Protein AF-A0A397TRX4-F1 (afdb_monomer_lite)

Secondary structure (DSSP, 8-state):
-HHHHHHHHHHHHHHHHHHHHHHHHHHHHHHHHHHHSS--------------------------------------HHHHHHHHHHHHHHHHHHHHHHHHHHHTTT--S---------TTS-HHHHHHHHHHHHHHHHHHHHHHHHHHHHHHHHHHHHHHTTSSS-HHHHHHHHHHHHGGG-TTS-HHHHHHHHHHHHHHHHHHSTTTT-GGG-

Radius of gyration: 31.36 Å; chains: 1; bounding box: 68×81×57 Å

Organism: NCBI:txid44941

Sequence (214 aa):
MNNFLIEKHNEQIRNEIIERNREKKLQRESAIQDLSYSSTETILSKNDRDVNLSCDAKNTNGQAEISELEQDDECDKNQIVERGLIEELHLSTENQDFIDSAIYNTSSTEINVSCSISENKSSAQHLSYLFKTAIKSRQQEILNWYYYSLEFENGVHTITTDGKIKDKTARTMIYKEMNP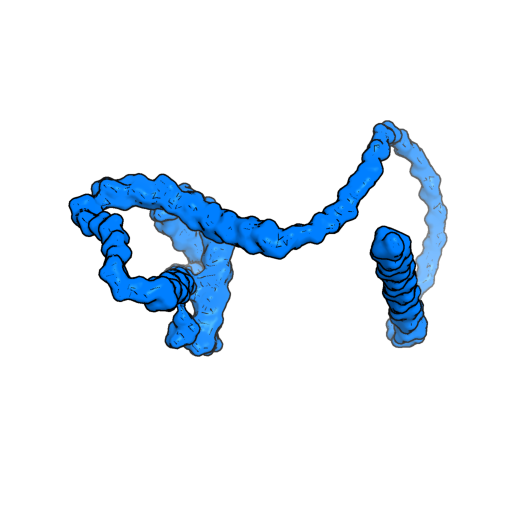FLPNITQDNLRKKTLRARKLLMLFGENGVGIDKI

pLDDT: mean 73.33, std 25.52, range [26.41, 98.56]

Structure (mmCIF, N/CA/C/O backbone):
data_AF-A0A397TRX4-F1
#
_entry.id   AF-A0A397TRX4-F1
#
loop_
_atom_site.group_PDB
_atom_site.id
_atom_site.type_symbol
_atom_site.label_atom_id
_atom_site.label_alt_id
_atom_site.label_comp_id
_atom_site.label_asym_id
_atom_site.label_entity_id
_atom_site.label_seq_id
_atom_site.pdbx_PDB_ins_code
_atom_site.Cartn_x
_atom_site.Cartn_y
_atom_site.Cartn_z
_atom_site.occupancy
_atom_site.B_iso_or_equiv
_atom_site.auth_seq_id
_atom_site.auth_comp_id
_atom_site.auth_asym_id
_atom_site.auth_atom_id
_atom_site.pdbx_PDB_model_num
ATOM 1 N N . MET A 1 1 ? 41.463 37.825 -34.987 1.00 59.72 1 MET A N 1
ATOM 2 C CA . MET A 1 1 ? 40.209 38.211 -35.673 1.00 59.72 1 MET A CA 1
ATOM 3 C C . MET A 1 1 ? 38.944 37.607 -35.042 1.00 59.72 1 MET A C 1
ATOM 5 O O . MET A 1 1 ? 37.898 38.221 -35.162 1.00 59.72 1 MET A O 1
ATOM 9 N N . ASN A 1 2 ? 39.004 36.468 -34.330 1.00 65.19 2 ASN A N 1
ATOM 10 C CA . ASN A 1 2 ? 37.793 35.766 -33.858 1.00 65.19 2 ASN A CA 1
ATOM 11 C C . ASN A 1 2 ? 37.214 36.244 -32.513 1.00 65.19 2 ASN A C 1
ATOM 13 O O . ASN A 1 2 ? 36.009 36.145 -32.317 1.00 65.19 2 ASN A O 1
ATOM 17 N N . ASN A 1 3 ? 38.027 36.797 -31.607 1.00 73.88 3 ASN A N 1
ATOM 18 C CA . ASN A 1 3 ? 37.544 37.167 -30.267 1.00 73.88 3 ASN A CA 1
ATOM 19 C C . ASN A 1 3 ? 36.537 38.331 -30.298 1.00 73.88 3 ASN A C 1
ATOM 21 O O . ASN A 1 3 ? 35.522 38.293 -29.618 1.00 73.88 3 ASN A O 1
ATOM 25 N N . PHE A 1 4 ? 36.771 39.310 -31.177 1.00 84.88 4 PHE A N 1
ATOM 26 C CA . PHE A 1 4 ? 35.881 40.458 -31.370 1.00 84.88 4 PHE A CA 1
ATOM 27 C C . PHE A 1 4 ? 34.496 40.057 -31.903 1.00 84.88 4 PHE A C 1
ATOM 29 O O . PHE A 1 4 ? 33.485 40.647 -31.534 1.00 84.88 4 PHE A O 1
ATOM 36 N N . LEU A 1 5 ? 34.434 39.034 -32.762 1.00 83.19 5 LEU A N 1
ATOM 37 C CA . LEU A 1 5 ? 33.167 38.532 -33.299 1.00 83.19 5 LEU A CA 1
ATOM 38 C C . LEU A 1 5 ? 32.367 37.766 -32.240 1.00 83.19 5 LEU A C 1
ATOM 40 O O . LEU A 1 5 ? 31.151 37.916 -32.181 1.00 83.19 5 LEU A O 1
ATOM 44 N N . ILE A 1 6 ? 33.049 36.995 -31.388 1.00 84.19 6 ILE A N 1
ATOM 45 C CA . ILE A 1 6 ? 32.425 36.271 -30.272 1.00 84.19 6 ILE A CA 1
ATOM 46 C C . ILE A 1 6 ? 31.882 37.260 -29.237 1.00 84.19 6 ILE A C 1
ATOM 48 O O . ILE A 1 6 ? 30.741 37.138 -28.807 1.00 84.19 6 ILE A O 1
ATOM 52 N N . GLU A 1 7 ? 32.663 38.280 -28.887 1.00 91.44 7 GLU A N 1
ATOM 53 C CA . GLU A 1 7 ? 32.253 39.310 -27.931 1.00 91.44 7 GLU A CA 1
ATOM 54 C C . GLU A 1 7 ? 31.049 40.110 -28.442 1.00 91.44 7 GLU A C 1
ATOM 56 O O . GLU A 1 7 ? 30.058 40.261 -27.730 1.00 91.44 7 GLU A O 1
ATOM 61 N N . LYS A 1 8 ? 31.065 40.517 -29.718 1.00 91.19 8 LYS A N 1
ATOM 62 C CA . LYS A 1 8 ? 29.929 41.198 -30.351 1.00 91.19 8 LYS A CA 1
ATOM 63 C C . LYS A 1 8 ? 28.673 40.319 -30.403 1.00 91.19 8 LYS A C 1
ATOM 65 O O . LYS A 1 8 ? 27.570 40.830 -30.226 1.00 91.19 8 LYS A O 1
ATOM 70 N N . HIS A 1 9 ? 28.827 39.016 -30.637 1.00 89.50 9 HIS A N 1
ATOM 71 C CA . HIS A 1 9 ? 27.710 38.070 -30.648 1.00 89.50 9 HIS A CA 1
ATOM 72 C C . HIS A 1 9 ? 27.111 37.871 -29.249 1.00 89.50 9 HIS A C 1
ATOM 74 O O . HIS A 1 9 ? 25.893 37.920 -29.091 1.00 89.50 9 HIS A O 1
ATOM 80 N N . ASN A 1 10 ? 27.954 37.729 -28.227 1.00 91.81 10 ASN A N 1
ATOM 81 C CA . ASN A 1 10 ? 27.511 37.600 -26.839 1.00 91.81 10 ASN A CA 1
ATOM 82 C C . ASN A 1 10 ? 26.806 38.873 -26.352 1.00 91.81 10 ASN A C 1
ATOM 84 O O . ASN A 1 10 ? 25.763 38.794 -25.704 1.00 91.81 10 ASN A O 1
ATOM 88 N N . GLU A 1 11 ? 27.330 40.043 -26.719 1.00 94.31 11 GLU A N 1
ATOM 89 C CA . GLU A 1 11 ? 26.711 41.333 -26.414 1.00 94.31 11 GLU A CA 1
ATOM 90 C C . GLU A 1 11 ? 25.356 41.488 -27.126 1.00 94.31 11 GLU A C 1
ATOM 92 O O . GLU A 1 11 ? 24.385 41.965 -26.539 1.00 94.31 11 GLU A O 1
ATOM 97 N N . GLN A 1 12 ? 25.238 41.012 -28.369 1.00 93.88 12 GLN A N 1
ATOM 98 C CA . GLN A 1 12 ? 23.966 40.997 -29.093 1.00 93.88 12 GLN A CA 1
ATOM 99 C C . GLN A 1 12 ? 22.926 40.100 -28.404 1.00 93.88 12 GLN A C 1
ATOM 101 O O . GLN A 1 12 ? 21.794 40.537 -28.199 1.00 93.88 12 GLN A O 1
ATOM 106 N N . ILE A 1 13 ? 23.311 38.889 -27.988 1.00 90.38 13 ILE A N 1
ATOM 107 C CA . ILE A 1 13 ? 22.426 37.965 -27.261 1.00 90.38 13 ILE A CA 1
ATOM 108 C C . ILE A 1 13 ? 21.969 38.584 -25.937 1.00 90.38 13 ILE A C 1
ATOM 110 O O . ILE A 1 13 ? 20.787 38.521 -25.594 1.00 90.38 13 ILE A O 1
ATOM 114 N N . ARG A 1 14 ? 22.889 39.210 -25.196 1.00 92.94 14 ARG A N 1
ATOM 115 C CA . ARG A 1 14 ? 22.579 39.853 -23.917 1.00 92.94 14 ARG A CA 1
ATOM 116 C C . ARG A 1 14 ? 21.530 40.951 -24.082 1.00 92.94 14 ARG A C 1
ATOM 118 O O . ARG A 1 14 ? 20.555 40.978 -23.332 1.00 92.94 14 ARG A O 1
ATOM 125 N N . ASN A 1 15 ? 21.704 41.814 -25.079 1.00 92.75 15 ASN A N 1
ATOM 126 C CA . ASN A 1 15 ? 20.770 42.901 -25.358 1.00 92.75 15 ASN A CA 1
ATOM 127 C C . ASN A 1 15 ? 19.396 42.378 -25.807 1.00 92.75 15 ASN A C 1
ATOM 129 O O . ASN A 1 15 ? 18.372 42.876 -25.345 1.00 92.75 15 ASN A O 1
ATOM 133 N N . GLU A 1 16 ? 19.353 41.314 -26.612 1.00 94.75 16 GLU A N 1
ATOM 134 C CA . GLU A 1 16 ? 18.096 40.682 -27.031 1.00 94.75 16 GLU A CA 1
ATOM 135 C C . GLU A 1 16 ? 17.322 40.064 -25.850 1.00 94.75 16 GLU A C 1
ATOM 137 O O . GLU A 1 16 ? 16.094 40.153 -25.781 1.00 94.75 16 GLU A O 1
ATOM 142 N N . ILE A 1 17 ? 18.023 39.462 -24.883 1.00 94.88 17 ILE A N 1
ATOM 143 C CA . ILE A 1 17 ? 17.403 38.922 -23.663 1.00 94.88 17 ILE A CA 1
ATOM 144 C C . ILE A 1 17 ? 16.811 40.047 -22.807 1.00 94.88 17 ILE A C 1
ATOM 146 O O . ILE A 1 17 ? 15.687 39.913 -22.315 1.00 94.88 17 ILE A O 1
ATOM 150 N N . ILE A 1 18 ? 17.540 41.155 -22.642 1.00 94.19 18 ILE A N 1
ATOM 151 C CA . ILE A 1 18 ? 17.078 42.314 -21.867 1.00 94.19 18 ILE A CA 1
ATOM 152 C C . ILE A 1 18 ? 15.806 42.903 -22.486 1.00 94.19 18 ILE A C 1
ATOM 154 O O . ILE A 1 18 ? 14.831 43.122 -21.764 1.00 94.19 18 ILE A O 1
ATOM 158 N N . GLU A 1 19 ? 15.779 43.101 -23.805 1.00 92.50 19 GLU A N 1
ATOM 159 C CA . GLU A 1 19 ? 14.604 43.643 -24.493 1.00 92.50 19 GLU A CA 1
ATOM 160 C C . GLU A 1 19 ? 13.405 42.689 -24.426 1.00 92.50 19 GLU A C 1
ATOM 162 O O . GLU A 1 19 ? 12.319 43.111 -24.029 1.00 92.50 19 GLU A O 1
ATOM 167 N N . ARG A 1 20 ? 13.594 41.376 -24.641 1.00 92.50 20 ARG A N 1
ATOM 168 C CA . ARG A 1 20 ? 12.496 40.401 -24.474 1.00 92.50 20 ARG A CA 1
ATOM 169 C C . ARG A 1 20 ? 11.923 40.381 -23.057 1.00 92.50 20 ARG A C 1
ATOM 171 O O . ARG A 1 20 ? 10.724 40.167 -22.878 1.00 92.50 20 ARG A O 1
ATOM 178 N N . ASN A 1 21 ? 12.752 40.587 -22.037 1.00 91.69 21 ASN A N 1
ATOM 179 C CA . ASN A 1 21 ? 12.277 40.649 -20.656 1.00 91.69 21 ASN A CA 1
ATOM 180 C C . ASN A 1 21 ? 11.508 41.948 -20.369 1.00 91.69 21 ASN A C 1
ATOM 182 O O . ASN A 1 21 ? 10.505 41.909 -19.653 1.00 91.69 21 ASN A O 1
ATOM 186 N N . ARG A 1 22 ? 11.921 43.078 -20.960 1.00 92.50 22 ARG A N 1
ATOM 187 C CA . ARG A 1 22 ? 11.174 44.345 -20.894 1.00 92.50 22 ARG A CA 1
ATOM 188 C C . ARG A 1 22 ? 9.816 44.237 -21.585 1.00 92.50 22 ARG A C 1
ATOM 190 O O . ARG A 1 22 ? 8.811 44.603 -20.981 1.00 92.50 22 ARG A O 1
ATOM 197 N N . GLU A 1 23 ? 9.762 43.656 -22.783 1.00 89.69 23 GLU A N 1
ATOM 198 C CA . GLU A 1 23 ? 8.508 43.420 -23.513 1.00 89.69 23 GLU A CA 1
ATOM 199 C C . GLU A 1 23 ? 7.547 42.519 -22.727 1.00 89.69 23 GLU A C 1
ATOM 201 O O . GLU A 1 23 ? 6.375 42.855 -22.564 1.00 89.69 23 GLU A O 1
ATOM 206 N N . LYS A 1 24 ? 8.039 41.407 -22.159 1.00 89.12 24 LYS A N 1
ATOM 207 C CA . LYS A 1 24 ? 7.224 40.514 -21.316 1.00 89.12 24 LYS A CA 1
ATOM 208 C C . LYS A 1 24 ? 6.685 41.208 -20.066 1.00 89.12 24 LYS A C 1
ATOM 210 O O . LYS A 1 24 ? 5.580 40.887 -19.631 1.00 89.12 24 LYS A O 1
ATOM 215 N N . LYS A 1 25 ? 7.447 42.134 -19.473 1.00 90.56 25 LYS A N 1
ATOM 216 C CA . LYS A 1 25 ? 6.990 42.924 -18.322 1.00 90.56 25 LYS A CA 1
ATOM 217 C C . LYS A 1 25 ? 5.853 43.868 -18.724 1.00 90.56 25 LYS A C 1
ATOM 219 O O . LYS A 1 25 ? 4.810 43.845 -18.079 1.00 90.56 25 LYS A O 1
ATOM 224 N N . LEU A 1 26 ? 6.011 44.595 -19.831 1.00 81.75 26 LEU A N 1
ATOM 225 C CA . LEU A 1 26 ? 4.982 45.500 -20.354 1.00 81.75 26 LEU A CA 1
ATOM 226 C C . LEU A 1 26 ? 3.696 44.760 -20.759 1.00 81.75 26 LEU A C 1
ATOM 228 O O . LEU A 1 26 ? 2.607 45.233 -20.456 1.00 81.75 26 LEU A O 1
ATOM 232 N N . GLN A 1 27 ? 3.803 43.574 -21.370 1.00 80.81 27 GLN A N 1
ATOM 233 C CA . GLN A 1 27 ? 2.637 42.745 -21.717 1.00 80.81 27 GLN A CA 1
ATOM 234 C C . GLN A 1 27 ? 1.861 42.257 -20.485 1.00 80.81 27 GLN A C 1
ATOM 236 O O . GLN A 1 27 ? 0.635 42.166 -20.516 1.00 80.81 27 GLN A O 1
ATOM 241 N N . ARG A 1 28 ? 2.558 41.931 -19.388 1.00 78.81 28 ARG A N 1
ATOM 242 C CA . ARG A 1 28 ? 1.903 41.565 -18.121 1.00 78.81 28 ARG A CA 1
ATOM 243 C C . ARG A 1 28 ? 1.194 42.768 -17.503 1.00 78.81 28 ARG A C 1
ATOM 245 O O . ARG A 1 28 ? 0.076 42.622 -17.028 1.00 78.81 28 ARG A O 1
ATOM 252 N N . GLU A 1 29 ? 1.821 43.941 -17.539 1.00 74.69 29 GLU A N 1
ATOM 253 C CA . GLU A 1 29 ? 1.238 45.183 -17.021 1.00 74.69 29 GLU A CA 1
ATOM 254 C C . GLU A 1 29 ? 0.002 45.618 -17.832 1.00 74.69 29 GLU A C 1
ATOM 256 O O . GLU A 1 29 ? -1.019 45.958 -17.235 1.00 74.69 29 GLU A O 1
ATOM 261 N N . SER A 1 30 ? 0.025 45.506 -19.168 1.00 69.56 30 SER A N 1
ATOM 262 C CA . SER A 1 30 ? -1.141 45.816 -20.010 1.00 69.56 30 SER A CA 1
ATOM 263 C C . SER A 1 30 ? -2.297 44.829 -19.809 1.00 69.56 30 SER A C 1
ATOM 265 O O . SER A 1 30 ? -3.447 45.245 -19.705 1.00 69.56 30 SER A O 1
ATOM 267 N N . ALA A 1 31 ? -2.006 43.529 -19.673 1.00 67.31 31 ALA A N 1
ATOM 268 C CA . ALA A 1 31 ? -3.031 42.510 -19.434 1.00 67.31 31 ALA A CA 1
ATOM 269 C C . ALA A 1 31 ? -3.759 42.698 -18.088 1.00 67.31 31 ALA A C 1
ATOM 271 O O . ALA A 1 31 ? -4.944 42.388 -17.971 1.00 67.31 31 ALA A O 1
ATOM 272 N N . ILE A 1 32 ? -3.072 43.231 -17.072 1.00 64.88 32 ILE A N 1
ATOM 273 C CA . ILE A 1 32 ? -3.675 43.564 -15.772 1.00 64.88 32 ILE A CA 1
ATOM 274 C C . ILE A 1 32 ? -4.576 44.804 -15.888 1.00 64.88 32 ILE A C 1
ATOM 276 O O . ILE A 1 32 ? -5.625 44.864 -15.245 1.00 64.88 32 ILE A O 1
ATOM 280 N N . GLN A 1 33 ? -4.212 45.773 -16.734 1.00 58.88 33 GLN A N 1
ATOM 281 C CA . GLN A 1 33 ? -5.018 46.973 -16.956 1.00 58.88 33 GLN A CA 1
ATOM 282 C C . GLN A 1 33 ? -6.308 46.674 -17.745 1.00 58.88 33 GLN A C 1
ATOM 284 O O . GLN A 1 33 ? -7.358 47.214 -17.398 1.00 58.88 33 GLN A O 1
ATOM 289 N N . ASP A 1 34 ? -6.275 45.741 -18.703 1.00 50.69 34 ASP A N 1
ATOM 290 C CA . ASP A 1 34 ? -7.461 45.305 -19.465 1.00 50.69 34 ASP A CA 1
ATOM 291 C C . ASP A 1 34 ? -8.488 44.537 -18.605 1.00 50.69 34 ASP A C 1
ATOM 293 O O . ASP A 1 34 ? -9.698 44.658 -18.806 1.00 50.69 34 ASP A O 1
ATOM 297 N N . LEU A 1 35 ? -8.034 43.800 -17.583 1.00 53.19 35 LEU A N 1
ATOM 298 C CA . LEU A 1 35 ? -8.908 43.141 -16.599 1.00 53.19 35 LEU A CA 1
ATOM 299 C C . LEU A 1 35 ? -9.581 44.133 -15.635 1.00 53.19 35 LEU A C 1
ATOM 301 O O . LEU A 1 35 ? -10.666 43.854 -15.122 1.00 53.19 35 LEU A O 1
ATOM 305 N N . SER A 1 36 ? -8.968 45.298 -15.407 1.00 46.62 36 SER A N 1
ATOM 306 C CA . SER A 1 36 ? -9.457 46.298 -14.451 1.00 46.62 36 SER A CA 1
ATOM 307 C C . SER A 1 36 ? -10.591 47.182 -14.991 1.00 46.62 36 SER A C 1
ATOM 309 O O . SER A 1 36 ? -11.286 47.798 -14.185 1.00 46.62 36 SER A O 1
ATOM 311 N N . TYR A 1 37 ? -10.811 47.253 -16.310 1.00 43.34 37 TYR A N 1
ATOM 312 C CA . TYR A 1 37 ? -11.859 48.098 -16.914 1.00 43.34 37 TYR A CA 1
ATOM 313 C C . TYR A 1 37 ? -13.136 47.342 -17.328 1.00 43.34 37 TYR A C 1
ATOM 315 O O . TYR A 1 37 ? -14.108 47.976 -17.730 1.00 43.34 37 TYR A O 1
ATOM 323 N N . SER A 1 38 ? -13.176 46.008 -17.203 1.00 39.00 38 SER A N 1
ATOM 324 C CA . SER A 1 38 ? -14.308 45.183 -17.671 1.00 39.00 38 SER A CA 1
ATOM 325 C C . SER A 1 38 ? -15.231 44.648 -16.560 1.00 39.00 38 SER A C 1
ATOM 327 O O . SER A 1 38 ? -16.131 43.862 -16.849 1.00 39.00 38 SER A O 1
ATOM 329 N N . SER A 1 39 ? -15.044 45.038 -15.294 1.00 42.00 39 SER A N 1
ATOM 330 C CA . SER A 1 39 ? -15.884 44.571 -14.174 1.00 42.00 39 SER A CA 1
ATOM 331 C C . SER A 1 39 ? -16.501 45.726 -13.383 1.00 42.00 39 SER A C 1
ATOM 333 O O . SER A 1 39 ? -16.241 45.883 -12.195 1.00 42.00 39 SER A O 1
ATOM 335 N N . THR A 1 40 ? -17.349 46.533 -14.023 1.00 36.00 40 THR A N 1
ATOM 336 C CA . THR A 1 40 ? -18.291 47.414 -13.312 1.00 36.00 40 THR A CA 1
ATOM 337 C C . THR A 1 40 ? -19.648 47.433 -14.006 1.00 36.00 40 THR A C 1
ATOM 339 O O . THR A 1 40 ? -19.929 48.328 -14.788 1.00 36.00 40 THR A O 1
ATOM 342 N N . GLU A 1 41 ? -20.469 46.428 -13.715 1.00 30.23 41 GLU A N 1
ATOM 343 C CA . GLU A 1 41 ? -21.939 46.383 -13.798 1.00 30.23 41 GLU A CA 1
ATOM 344 C C . GLU A 1 41 ? -22.274 44.956 -13.308 1.00 30.23 41 GLU A C 1
ATOM 346 O O . GLU A 1 41 ? -21.720 43.994 -13.818 1.00 30.23 41 GLU A O 1
ATOM 351 N N . THR A 1 42 ? -23.031 44.685 -12.244 1.00 26.41 42 THR A N 1
ATOM 352 C CA . THR A 1 42 ? -24.346 45.204 -11.866 1.00 26.41 42 THR A CA 1
ATOM 353 C C . THR A 1 42 ? -24.679 44.698 -10.428 1.00 26.41 42 THR A C 1
ATOM 355 O O . THR A 1 42 ? -24.295 43.583 -10.085 1.00 26.41 42 THR A O 1
ATOM 358 N N . ILE A 1 43 ? -25.511 45.443 -9.665 1.00 30.73 43 ILE A N 1
ATOM 359 C CA . ILE A 1 43 ? -26.310 45.029 -8.463 1.00 30.73 43 ILE A CA 1
ATOM 360 C C . ILE A 1 43 ? -25.492 44.882 -7.144 1.00 30.73 43 ILE A C 1
ATOM 362 O O . ILE A 1 43 ? -24.554 44.109 -7.094 1.00 30.73 43 ILE A O 1
ATOM 366 N N . LEU A 1 44 ? -25.729 45.552 -6.002 1.00 31.48 44 LEU A N 1
ATOM 367 C CA . LEU A 1 44 ? -26.940 46.055 -5.342 1.00 31.48 44 LEU A CA 1
ATOM 368 C C . LEU A 1 44 ? -26.620 47.266 -4.436 1.00 31.48 44 LEU A C 1
ATOM 370 O O . LEU A 1 44 ? -25.585 47.340 -3.784 1.00 31.48 44 LEU A O 1
ATOM 374 N N . SER A 1 45 ? -27.583 48.179 -4.387 1.00 28.84 45 SER A N 1
ATOM 375 C CA . SER A 1 45 ? -27.639 49.441 -3.649 1.00 28.84 45 SER A CA 1
ATOM 376 C C . SER A 1 45 ? -28.144 49.283 -2.196 1.00 28.84 45 SER A C 1
ATOM 378 O O . SER A 1 45 ? -28.978 48.416 -1.938 1.00 28.84 45 SER A O 1
ATOM 380 N N . LYS A 1 46 ? -27.737 50.239 -1.333 1.00 30.70 46 LYS A N 1
ATOM 381 C CA . LYS A 1 46 ? -28.291 50.678 -0.021 1.00 30.70 46 LYS A CA 1
ATOM 382 C C . LYS A 1 46 ? -27.758 50.026 1.271 1.00 30.70 46 LYS A C 1
ATOM 384 O O . LYS A 1 46 ? -28.219 48.963 1.670 1.00 30.70 46 LYS A O 1
ATOM 389 N N . ASN A 1 47 ? -26.928 50.751 2.034 1.00 34.44 47 ASN A N 1
ATOM 390 C CA . ASN A 1 47 ? -27.380 51.669 3.102 1.00 34.44 47 ASN A CA 1
ATOM 391 C C . ASN A 1 47 ? -26.200 52.424 3.760 1.00 34.44 47 ASN A C 1
ATOM 393 O O . ASN A 1 47 ? -25.076 51.935 3.789 1.00 34.44 47 ASN A O 1
ATOM 397 N N . ASP A 1 48 ? -26.512 53.626 4.251 1.00 31.62 48 ASP A N 1
ATOM 398 C CA . ASP A 1 48 ? -25.627 54.729 4.654 1.00 31.62 48 ASP A CA 1
ATOM 399 C C . ASP A 1 48 ? -25.166 54.722 6.134 1.00 31.62 48 ASP A C 1
ATOM 401 O O . ASP A 1 48 ? -25.790 54.070 6.972 1.00 31.62 48 ASP A O 1
ATOM 405 N N . ARG A 1 49 ? -24.210 55.637 6.424 1.00 32.19 49 ARG A N 1
ATOM 406 C CA . ARG A 1 49 ? -23.836 56.288 7.717 1.00 32.19 49 ARG A CA 1
ATOM 407 C C . ARG A 1 49 ? -22.939 55.479 8.666 1.00 32.19 49 ARG A C 1
ATOM 409 O O . ARG A 1 49 ? -23.128 54.286 8.826 1.00 32.19 49 ARG A O 1
ATOM 416 N N . ASP A 1 50 ? -21.977 56.035 9.405 1.00 30.62 50 ASP A N 1
ATOM 417 C CA . ASP A 1 50 ? -21.412 57.384 9.570 1.00 30.62 50 ASP A CA 1
ATOM 418 C C . ASP A 1 50 ? -20.098 57.230 10.387 1.00 30.62 50 ASP A C 1
ATOM 420 O O . ASP A 1 50 ? -20.033 56.414 11.302 1.00 30.62 50 ASP A O 1
ATOM 424 N N . VAL A 1 51 ? -19.071 58.022 10.051 1.00 28.98 51 VAL A N 1
ATOM 425 C CA . VAL A 1 51 ? -18.249 58.855 10.963 1.00 28.98 51 VAL A CA 1
ATOM 426 C C . VAL A 1 51 ? -17.731 58.242 12.293 1.00 28.98 51 VAL A C 1
ATOM 428 O O . VAL A 1 51 ? -18.486 58.134 13.251 1.00 28.98 51 VAL A O 1
ATOM 431 N N . ASN A 1 52 ? -16.410 58.019 12.437 1.00 30.84 52 ASN A N 1
ATOM 432 C CA . ASN A 1 52 ? -15.526 58.873 13.269 1.00 30.84 52 ASN A CA 1
ATOM 433 C C . ASN A 1 52 ? -14.084 58.357 13.459 1.00 30.84 52 ASN A C 1
ATOM 435 O O . ASN A 1 52 ? -13.820 57.168 13.610 1.00 30.84 52 ASN A O 1
ATOM 439 N N . LEU A 1 53 ? -13.180 59.340 13.516 1.00 32.06 53 LEU A N 1
ATOM 440 C CA . LEU A 1 53 ? -11.771 59.304 13.912 1.00 32.06 53 LEU A CA 1
ATOM 441 C C . LEU A 1 53 ? -11.552 58.727 15.326 1.00 32.06 53 LEU A C 1
ATOM 443 O O . LEU A 1 53 ? -12.314 59.049 16.233 1.00 32.06 53 LEU A O 1
ATOM 447 N N . SER A 1 54 ? -10.427 58.036 15.548 1.00 29.44 54 SER A N 1
ATOM 448 C CA . SER A 1 54 ? -9.354 58.516 16.448 1.00 29.44 54 SER A CA 1
ATOM 449 C C . SER A 1 54 ? -8.191 57.522 16.504 1.00 29.44 54 SER A C 1
ATOM 451 O O . SER A 1 54 ? -8.351 56.356 16.856 1.00 29.44 54 SER A O 1
ATOM 453 N N . CYS A 1 55 ? -7.004 58.020 16.184 1.00 30.23 55 CYS A N 1
ATOM 454 C CA . CYS A 1 55 ? -5.705 57.434 16.487 1.00 30.23 55 CYS A CA 1
ATOM 455 C C . CYS A 1 55 ? -5.345 57.651 17.965 1.00 30.23 55 CYS A C 1
ATOM 457 O O . CYS A 1 55 ? -5.657 58.712 18.495 1.00 30.23 55 CYS A O 1
ATOM 459 N N . ASP A 1 56 ? -4.638 56.704 18.589 1.00 29.61 56 ASP A N 1
ATOM 460 C CA . ASP A 1 56 ? -3.571 57.037 19.541 1.00 29.61 56 ASP A CA 1
ATOM 461 C C . ASP A 1 56 ? -2.608 55.867 19.796 1.00 29.61 56 ASP A C 1
ATOM 463 O O . ASP A 1 56 ? -2.943 54.691 19.672 1.00 29.61 56 ASP A O 1
ATOM 467 N N . ALA A 1 57 ? -1.364 56.248 20.073 1.00 29.22 57 ALA A N 1
ATOM 468 C CA . ALA A 1 57 ? -0.130 55.508 19.845 1.00 29.22 57 ALA A CA 1
ATOM 469 C C . ALA A 1 57 ? 0.480 54.833 21.093 1.00 29.22 57 ALA A C 1
ATOM 471 O O . ALA A 1 57 ? 0.174 55.218 22.220 1.00 29.22 57 ALA A O 1
ATOM 472 N N . LYS A 1 58 ? 1.449 53.925 20.841 1.00 32.88 58 LYS A N 1
ATOM 473 C CA . LYS A 1 58 ? 2.776 53.707 21.499 1.00 32.88 58 LYS A CA 1
ATOM 474 C C . LYS A 1 58 ? 3.119 52.203 21.484 1.00 32.88 58 LYS A C 1
ATOM 476 O O . LYS A 1 58 ? 2.449 51.419 22.134 1.00 32.88 58 LYS A O 1
ATOM 481 N N . ASN A 1 59 ? 3.993 51.710 20.603 1.00 26.61 59 ASN A N 1
ATOM 482 C CA . ASN A 1 59 ? 5.460 51.846 20.524 1.00 26.61 59 ASN A CA 1
ATOM 483 C C . ASN A 1 59 ? 6.221 51.100 21.641 1.00 26.61 59 ASN A C 1
ATOM 485 O O . ASN A 1 59 ? 6.378 51.640 22.731 1.00 26.61 59 ASN A O 1
ATOM 489 N N . THR A 1 60 ? 6.788 49.934 21.303 1.00 28.80 60 THR A N 1
ATOM 490 C CA . THR A 1 60 ? 8.142 49.533 21.725 1.00 28.80 60 THR A CA 1
ATOM 491 C C . THR A 1 60 ? 8.854 48.839 20.566 1.00 28.80 60 THR A C 1
ATOM 493 O O . THR A 1 60 ? 8.413 47.808 20.063 1.00 28.80 60 THR A O 1
ATOM 496 N N . ASN A 1 61 ? 9.938 49.485 20.159 1.00 29.31 61 ASN A N 1
ATOM 497 C CA . ASN A 1 61 ? 10.836 49.224 19.048 1.00 29.31 61 ASN A CA 1
ATOM 498 C C . ASN A 1 61 ? 11.810 48.061 19.333 1.00 29.31 61 ASN A C 1
ATOM 500 O O . ASN A 1 61 ? 12.243 47.879 20.470 1.00 29.31 61 ASN A O 1
ATOM 504 N N . GLY A 1 62 ? 12.208 47.351 18.277 1.00 28.47 62 GLY A N 1
ATOM 505 C CA . GLY A 1 62 ? 13.279 46.355 18.249 1.00 28.47 62 GLY A CA 1
ATOM 506 C C . GLY A 1 62 ? 13.678 46.083 16.797 1.00 28.47 62 GLY A C 1
ATOM 507 O O . GLY A 1 62 ? 13.121 45.199 16.159 1.00 28.47 62 GLY A O 1
ATOM 508 N N . GLN A 1 63 ? 14.582 46.911 16.272 1.00 31.11 63 GLN A N 1
ATOM 509 C CA . GLN A 1 63 ? 15.164 46.837 14.927 1.00 31.11 63 GLN A CA 1
ATOM 510 C C . GLN A 1 63 ? 16.041 45.589 14.737 1.00 31.11 63 GLN A C 1
ATOM 512 O O . GLN A 1 63 ? 16.846 45.289 15.614 1.00 31.11 63 GLN A O 1
ATOM 517 N N . ALA A 1 64 ? 15.981 44.974 13.552 1.00 30.59 64 ALA A N 1
ATOM 518 C CA . ALA A 1 64 ? 17.153 44.680 12.715 1.00 30.59 64 ALA A CA 1
ATOM 519 C C . ALA A 1 64 ? 16.698 44.140 11.346 1.00 30.59 64 ALA A C 1
ATOM 521 O O . ALA A 1 64 ? 16.025 43.115 11.260 1.00 30.59 64 ALA A O 1
ATOM 522 N N . GLU A 1 65 ? 17.069 44.861 10.289 1.00 38.03 65 GLU A N 1
ATOM 523 C CA . GLU A 1 65 ? 17.006 44.439 8.890 1.00 38.03 65 GLU A CA 1
ATOM 524 C C . GLU A 1 65 ? 17.861 43.187 8.660 1.00 38.03 65 GLU A C 1
ATOM 526 O O . GLU A 1 65 ? 19.008 43.139 9.103 1.00 38.03 65 GLU A O 1
ATOM 531 N N . ILE A 1 66 ? 17.344 42.230 7.886 1.00 32.84 66 ILE A N 1
ATOM 532 C CA . ILE A 1 66 ? 18.179 41.388 7.026 1.00 32.84 66 ILE A CA 1
ATOM 533 C C . ILE A 1 66 ? 17.498 41.331 5.661 1.00 32.84 66 ILE A C 1
ATOM 535 O O . ILE A 1 66 ? 16.388 40.824 5.506 1.00 32.84 66 ILE A O 1
ATOM 539 N N . SER A 1 67 ? 18.182 41.950 4.709 1.00 32.81 67 SER A N 1
ATOM 540 C CA . SER A 1 67 ? 17.974 41.872 3.276 1.00 32.81 67 SER A CA 1
ATOM 541 C C . SER A 1 67 ? 18.072 40.443 2.737 1.00 32.81 67 SER A C 1
ATOM 543 O O . SER A 1 67 ? 18.697 39.572 3.329 1.00 32.81 67 SER A O 1
ATOM 545 N N . GLU A 1 68 ? 17.606 40.326 1.497 1.00 31.45 68 GLU A N 1
ATOM 546 C CA . GLU A 1 68 ? 18.206 39.519 0.431 1.00 31.45 68 GLU A CA 1
ATOM 547 C C . GLU A 1 68 ? 17.768 38.060 0.220 1.00 31.45 68 GLU A C 1
ATOM 549 O O . GLU A 1 68 ? 17.972 37.169 1.036 1.00 31.45 68 GLU A O 1
ATOM 554 N N . LEU A 1 69 ? 17.333 37.874 -1.036 1.00 31.75 69 LEU A N 1
ATOM 555 C CA . LEU A 1 69 ? 17.542 36.724 -1.916 1.00 31.75 69 LEU A CA 1
ATOM 556 C C . LEU A 1 69 ? 16.568 35.550 -1.774 1.00 31.75 69 LEU A C 1
ATOM 558 O O . LEU A 1 69 ? 16.918 34.472 -1.307 1.00 31.75 69 LEU A O 1
ATOM 562 N N . GLU A 1 70 ? 15.391 35.712 -2.386 1.00 38.69 70 GLU A N 1
ATOM 563 C CA . GLU A 1 70 ? 14.816 34.597 -3.144 1.00 38.69 70 GLU A CA 1
ATOM 564 C C . GLU A 1 70 ? 15.708 34.352 -4.371 1.00 38.69 70 GLU A C 1
ATOM 566 O O . GLU A 1 70 ? 15.595 35.012 -5.405 1.00 38.69 70 GLU A O 1
ATOM 571 N N . GLN A 1 71 ? 16.672 33.446 -4.209 1.00 35.50 71 GLN A N 1
ATOM 572 C CA . GLN A 1 71 ? 17.271 32.741 -5.332 1.00 35.50 71 GLN A CA 1
ATOM 573 C C . GLN A 1 71 ? 16.281 31.652 -5.748 1.00 35.50 71 GLN A C 1
ATOM 575 O O . GLN A 1 71 ? 16.139 30.634 -5.074 1.00 35.50 71 GLN A O 1
ATOM 580 N N . ASP A 1 72 ? 15.584 31.887 -6.859 1.00 39.53 72 ASP A N 1
ATOM 581 C CA . ASP A 1 72 ? 15.058 30.804 -7.686 1.00 39.53 72 ASP A CA 1
ATOM 582 C C . ASP A 1 72 ? 16.276 30.065 -8.257 1.00 39.53 72 ASP A C 1
ATOM 584 O O . ASP A 1 72 ? 16.808 30.413 -9.315 1.00 39.53 72 ASP A O 1
ATOM 588 N N . ASP A 1 73 ? 16.767 29.077 -7.511 1.00 48.72 73 ASP A N 1
ATOM 589 C CA . ASP A 1 73 ? 17.697 28.098 -8.048 1.00 48.72 73 ASP A CA 1
ATOM 590 C C . ASP A 1 73 ? 16.962 27.342 -9.158 1.00 48.72 73 ASP A C 1
ATOM 592 O O . ASP A 1 73 ? 16.058 26.537 -8.911 1.00 48.72 73 ASP A O 1
ATOM 596 N N . GLU A 1 74 ? 17.353 27.605 -10.406 1.00 56.31 74 GLU A N 1
ATOM 597 C CA . GLU A 1 74 ? 17.087 26.722 -11.535 1.00 56.31 74 GLU A CA 1
ATOM 598 C C . GLU A 1 74 ? 17.743 25.374 -11.212 1.00 56.31 74 GLU A C 1
ATOM 600 O O . GLU A 1 74 ? 18.911 25.124 -11.506 1.00 56.31 74 GLU A O 1
ATOM 605 N N . CYS A 1 75 ? 17.002 24.529 -10.496 1.00 53.31 75 CYS A N 1
ATOM 606 C CA . CYS A 1 75 ? 17.467 23.225 -10.073 1.00 53.31 75 CYS A CA 1
ATOM 607 C C . CYS A 1 75 ? 17.787 22.416 -11.329 1.00 53.31 75 CYS A C 1
ATOM 609 O O . CYS A 1 75 ? 16.911 22.186 -12.173 1.00 53.31 75 CYS A O 1
ATOM 611 N N . ASP A 1 76 ? 19.055 22.014 -11.463 1.00 69.62 76 ASP A N 1
ATOM 612 C CA . ASP A 1 76 ? 19.506 21.171 -12.562 1.00 69.62 76 ASP A CA 1
ATOM 613 C C . ASP A 1 76 ? 18.562 19.967 -12.659 1.00 69.62 76 ASP A C 1
ATOM 615 O O . ASP A 1 76 ? 18.242 19.321 -11.658 1.00 69.62 76 ASP A O 1
ATOM 619 N N . LYS A 1 77 ? 18.080 19.655 -13.864 1.00 69.94 77 LYS A N 1
ATOM 620 C CA . LYS A 1 77 ? 17.111 18.567 -14.076 1.00 69.94 77 LYS A CA 1
ATOM 621 C C . LYS A 1 77 ? 17.629 17.249 -13.495 1.00 69.94 77 LYS A C 1
ATOM 623 O O . LYS A 1 77 ? 16.835 16.434 -13.03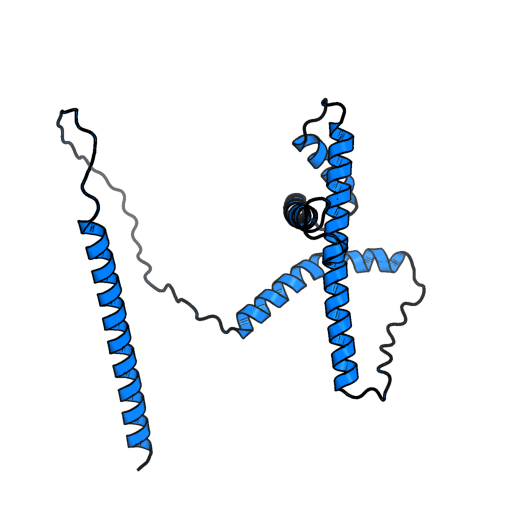2 1.00 69.94 77 LYS A O 1
ATOM 628 N N . ASN A 1 78 ? 18.951 17.074 -13.459 1.00 74.75 78 ASN A N 1
ATOM 629 C CA . ASN A 1 78 ? 19.604 15.932 -12.830 1.00 74.75 78 ASN A CA 1
ATOM 630 C C . ASN A 1 78 ? 19.478 15.938 -11.302 1.00 74.75 78 ASN A C 1
ATOM 632 O O . ASN A 1 78 ? 19.269 14.875 -10.739 1.00 74.75 78 ASN A O 1
ATOM 636 N N . GLN A 1 79 ? 19.519 17.097 -10.639 1.00 73.06 79 GLN A N 1
ATOM 637 C CA . GLN A 1 79 ? 19.290 17.208 -9.194 1.00 73.06 79 GLN A CA 1
ATOM 638 C C . GLN A 1 79 ? 17.831 16.933 -8.822 1.00 73.06 79 GLN A C 1
ATOM 640 O O . GLN A 1 79 ? 17.570 16.354 -7.773 1.00 73.06 79 GLN A O 1
ATOM 645 N N . ILE A 1 80 ? 16.868 17.296 -9.675 1.00 73.12 80 ILE A N 1
ATOM 646 C CA . ILE A 1 80 ? 15.454 16.938 -9.464 1.00 73.12 80 ILE A CA 1
ATOM 647 C C . ILE A 1 80 ? 15.268 15.422 -9.586 1.00 73.12 80 ILE A C 1
ATOM 649 O O . ILE A 1 80 ? 14.606 14.813 -8.748 1.00 73.12 80 ILE A O 1
ATOM 653 N N . VAL A 1 81 ? 15.873 14.806 -10.606 1.00 73.38 81 VAL A N 1
ATOM 654 C CA . VAL A 1 81 ? 15.845 13.348 -10.796 1.00 73.38 81 VAL A CA 1
ATOM 655 C C . VAL A 1 81 ? 16.559 12.640 -9.646 1.00 73.38 81 VAL A C 1
ATOM 657 O O . VAL A 1 81 ? 16.012 11.700 -9.087 1.00 73.38 81 VAL A O 1
ATOM 660 N N . GLU A 1 82 ? 17.738 13.109 -9.249 1.00 74.69 82 GLU A N 1
ATOM 661 C CA . GLU A 1 82 ? 18.513 12.557 -8.140 1.00 74.69 82 GLU A CA 1
ATOM 662 C C . GLU A 1 82 ? 17.756 12.681 -6.816 1.00 74.69 82 GLU A C 1
ATOM 664 O O . GLU A 1 82 ? 17.616 11.690 -6.110 1.00 74.69 82 GLU A O 1
ATOM 669 N N . ARG A 1 83 ? 17.184 13.851 -6.500 1.00 67.81 83 ARG A N 1
ATOM 670 C CA . ARG A 1 83 ? 16.364 14.032 -5.292 1.00 67.81 83 ARG A CA 1
ATOM 671 C C . ARG A 1 83 ? 15.109 13.167 -5.315 1.00 67.81 83 ARG A C 1
ATOM 673 O O . ARG A 1 83 ? 14.785 12.584 -4.288 1.00 67.81 83 ARG A O 1
ATOM 680 N N . GLY A 1 84 ? 14.447 13.037 -6.466 1.00 72.12 84 GLY A N 1
ATOM 681 C CA . GLY A 1 84 ? 13.301 12.140 -6.628 1.00 72.12 84 GLY A CA 1
ATOM 682 C C . GLY A 1 84 ? 13.677 10.673 -6.405 1.00 72.12 84 GLY A C 1
ATOM 683 O O . GLY A 1 84 ? 12.993 9.967 -5.670 1.00 72.12 84 GLY A O 1
ATOM 684 N N . LEU A 1 85 ? 14.809 10.232 -6.961 1.00 66.12 85 LEU A N 1
ATOM 685 C CA . LEU A 1 85 ? 15.335 8.879 -6.766 1.00 66.12 85 LEU A CA 1
ATOM 686 C C . LEU A 1 85 ? 15.764 8.632 -5.316 1.00 66.12 85 LEU A C 1
ATOM 688 O O . LEU A 1 85 ? 15.470 7.575 -4.768 1.00 66.12 85 LEU A O 1
ATOM 692 N N . ILE A 1 86 ? 16.435 9.594 -4.680 1.00 72.06 86 ILE A N 1
ATOM 693 C CA . ILE A 1 86 ? 16.841 9.514 -3.273 1.00 72.06 86 ILE A CA 1
ATOM 694 C C . ILE A 1 86 ? 15.610 9.454 -2.369 1.00 72.06 86 ILE A C 1
ATOM 696 O O . ILE A 1 86 ? 15.600 8.652 -1.445 1.00 72.06 86 ILE A O 1
ATOM 700 N N . GLU A 1 87 ? 14.566 10.245 -2.620 1.00 73.19 87 GLU A N 1
ATOM 701 C CA . GLU A 1 87 ? 13.337 10.215 -1.820 1.00 73.19 87 GLU A CA 1
ATOM 702 C C . GLU A 1 87 ? 12.604 8.870 -1.963 1.00 73.19 87 GLU A C 1
ATOM 704 O O . GLU A 1 87 ? 12.204 8.277 -0.960 1.00 73.19 87 GLU A O 1
ATOM 709 N N . GLU A 1 88 ? 12.489 8.339 -3.185 1.00 66.62 88 GLU A N 1
ATOM 710 C CA . GLU A 1 88 ? 11.926 7.006 -3.435 1.00 66.62 88 GLU A CA 1
ATOM 711 C C . GLU A 1 88 ? 12.748 5.897 -2.754 1.00 66.62 88 GLU A C 1
ATOM 713 O O . GLU A 1 88 ? 12.177 5.002 -2.124 1.00 66.62 88 GLU A O 1
ATOM 718 N N . LEU A 1 89 ? 14.081 5.982 -2.811 1.00 62.47 89 LEU A N 1
ATOM 719 C CA . LEU A 1 89 ? 14.979 5.029 -2.159 1.00 62.47 89 LEU A CA 1
ATOM 720 C C . LEU A 1 89 ? 14.942 5.150 -0.635 1.00 62.47 89 LEU A C 1
ATOM 722 O O . LEU A 1 89 ? 14.834 4.130 0.029 1.00 62.47 89 LEU A O 1
ATOM 726 N N . HIS A 1 90 ? 14.958 6.351 -0.058 1.00 59.19 90 HIS A N 1
ATOM 727 C CA . HIS A 1 90 ? 14.874 6.548 1.394 1.00 59.19 90 HIS A CA 1
ATOM 728 C C . HIS A 1 90 ? 13.545 6.039 1.964 1.00 59.19 90 HIS A C 1
ATOM 730 O O . HIS A 1 90 ? 13.538 5.372 2.997 1.00 59.19 90 HIS A O 1
ATOM 736 N N . LEU A 1 91 ? 12.428 6.247 1.255 1.00 53.19 91 LEU A N 1
ATOM 737 C CA . LEU A 1 91 ? 11.133 5.661 1.618 1.00 53.19 91 LEU A CA 1
ATOM 738 C C . LEU A 1 91 ? 11.142 4.123 1.579 1.00 53.19 91 LEU A C 1
ATOM 740 O O . LEU A 1 91 ? 10.320 3.496 2.255 1.00 53.19 91 LEU A O 1
ATOM 744 N N . SER A 1 92 ? 12.040 3.517 0.798 1.00 51.44 92 SER A N 1
ATOM 745 C CA . SER A 1 92 ? 12.238 2.068 0.722 1.00 51.44 92 SER A CA 1
ATOM 746 C C . SER A 1 92 ? 13.232 1.564 1.781 1.00 51.44 92 SER A C 1
ATOM 748 O O . SER A 1 92 ? 12.952 0.568 2.441 1.00 51.44 92 SER A O 1
ATOM 750 N N . THR A 1 93 ? 14.347 2.264 2.008 1.00 46.78 93 THR A N 1
ATOM 751 C CA . THR A 1 93 ? 15.438 1.867 2.917 1.00 46.78 93 THR A CA 1
ATOM 752 C C . THR A 1 93 ? 15.073 2.029 4.392 1.00 46.78 93 THR A C 1
ATOM 754 O O . THR A 1 93 ? 15.382 1.143 5.184 1.00 46.78 93 THR A O 1
ATOM 757 N N . GLU A 1 94 ? 14.298 3.059 4.767 1.00 49.50 94 GLU A N 1
ATOM 758 C CA . GLU A 1 94 ? 13.746 3.187 6.133 1.00 49.50 94 GLU A CA 1
ATOM 759 C C . GLU A 1 94 ? 12.853 1.987 6.523 1.00 49.50 94 GLU A C 1
ATOM 761 O O . GLU A 1 94 ? 12.641 1.711 7.706 1.00 49.50 94 GLU A O 1
ATOM 766 N N . ASN A 1 95 ? 12.355 1.239 5.530 1.00 51.91 95 ASN A N 1
ATOM 767 C CA . ASN A 1 95 ? 11.628 -0.012 5.729 1.00 51.91 95 ASN A CA 1
ATOM 768 C C . ASN A 1 95 ? 12.515 -1.262 5.558 1.00 51.91 95 ASN A C 1
ATOM 770 O O . ASN A 1 95 ? 12.171 -2.300 6.112 1.00 51.91 95 ASN A O 1
ATOM 774 N N . GLN A 1 96 ? 13.645 -1.188 4.850 1.00 47.53 96 GLN A N 1
ATOM 775 C CA . GLN A 1 96 ? 14.476 -2.348 4.502 1.00 47.53 96 GLN A CA 1
ATOM 776 C C . GLN A 1 96 ? 15.454 -2.747 5.622 1.00 47.53 96 GLN A C 1
ATOM 778 O O . GLN A 1 96 ? 15.537 -3.927 5.962 1.00 47.53 96 GLN A O 1
ATOM 783 N N . ASP A 1 97 ? 16.098 -1.777 6.284 1.00 47.34 97 ASP A N 1
ATOM 784 C CA . ASP A 1 97 ? 17.188 -2.042 7.247 1.00 47.34 97 ASP A CA 1
ATOM 785 C C . ASP A 1 97 ? 16.740 -2.812 8.508 1.00 47.34 97 ASP A C 1
ATOM 787 O O . ASP A 1 97 ? 17.552 -3.385 9.234 1.00 47.34 97 ASP A O 1
ATOM 791 N N . PHE A 1 98 ? 15.432 -2.878 8.769 1.00 46.28 98 PHE A N 1
ATOM 792 C CA . PHE A 1 98 ? 14.863 -3.651 9.878 1.00 46.28 98 PHE A CA 1
ATOM 793 C C . PHE A 1 98 ? 14.170 -4.941 9.423 1.00 46.28 98 PHE A C 1
ATOM 795 O O . PHE A 1 98 ? 14.092 -5.903 10.190 1.00 46.28 98 PHE A O 1
ATOM 802 N N . ILE A 1 99 ? 13.674 -4.976 8.180 1.00 52.12 99 ILE A N 1
ATOM 803 C CA . ILE A 1 99 ? 13.080 -6.179 7.586 1.00 52.12 99 ILE A CA 1
ATOM 804 C C . ILE A 1 99 ? 14.176 -7.224 7.345 1.00 52.12 99 ILE A C 1
ATOM 806 O O . ILE A 1 99 ? 13.968 -8.399 7.650 1.00 52.12 99 ILE A O 1
ATOM 810 N N . ASP A 1 100 ? 15.370 -6.801 6.928 1.00 41.81 100 ASP A N 1
ATOM 811 C CA . ASP A 1 100 ? 16.492 -7.711 6.683 1.00 41.81 100 ASP A CA 1
ATOM 812 C C . ASP A 1 100 ? 16.965 -8.412 7.975 1.00 41.81 100 ASP A C 1
ATOM 814 O O . ASP A 1 100 ? 17.320 -9.589 7.941 1.00 41.81 100 ASP A O 1
ATOM 818 N N . SER A 1 101 ? 16.859 -7.755 9.139 1.00 47.88 101 SER A N 1
ATOM 819 C CA . SER A 1 101 ? 17.157 -8.345 10.460 1.00 47.88 101 SER A CA 1
ATOM 820 C C . SER A 1 101 ? 16.129 -9.404 10.895 1.00 47.88 101 SER A C 1
ATOM 822 O O . SER A 1 101 ? 16.487 -10.439 11.465 1.00 47.88 101 SER A O 1
ATOM 824 N N . ALA A 1 102 ? 14.845 -9.193 10.589 1.00 46.19 102 ALA A N 1
ATOM 825 C CA . ALA A 1 102 ? 13.777 -10.137 10.929 1.00 46.19 102 ALA A CA 1
ATOM 826 C C . ALA A 1 102 ? 13.726 -11.349 9.977 1.00 46.19 102 ALA A C 1
ATOM 828 O O . ALA A 1 102 ? 13.403 -12.462 10.403 1.00 46.19 102 ALA A O 1
ATOM 829 N N . ILE A 1 103 ? 14.087 -11.159 8.703 1.00 51.38 103 ILE A N 1
ATOM 830 C CA . ILE A 1 103 ? 14.105 -12.228 7.694 1.00 51.38 103 ILE A CA 1
ATOM 831 C C . ILE A 1 103 ? 15.343 -13.126 7.844 1.00 51.38 103 ILE A C 1
ATOM 833 O O . ILE A 1 103 ? 15.215 -14.347 7.701 1.00 51.38 103 ILE A O 1
ATOM 837 N N . TYR A 1 104 ? 16.510 -12.581 8.222 1.00 41.22 104 TYR A N 1
ATOM 838 C CA . TYR A 1 104 ? 17.739 -13.378 8.379 1.00 41.22 104 TYR A CA 1
ATOM 839 C C . TYR A 1 104 ? 17.652 -14.481 9.444 1.00 41.22 104 TYR A C 1
ATOM 841 O O . TYR A 1 104 ? 18.429 -15.433 9.396 1.00 41.22 104 TYR A O 1
ATOM 849 N N . ASN A 1 105 ? 16.687 -14.402 10.366 1.00 48.78 105 ASN A N 1
ATOM 850 C CA . ASN A 1 105 ? 16.495 -15.413 11.406 1.00 48.78 105 ASN A CA 1
ATOM 851 C C . ASN A 1 105 ? 15.463 -16.502 11.068 1.00 48.78 105 ASN A C 1
ATOM 853 O O . ASN A 1 105 ? 15.370 -17.464 11.828 1.00 48.78 105 ASN A O 1
ATOM 857 N N . THR A 1 106 ? 14.698 -16.402 9.967 1.00 49.88 106 THR A N 1
ATOM 858 C CA . THR A 1 106 ? 13.542 -17.309 9.759 1.00 49.88 106 THR A CA 1
ATOM 859 C C . THR A 1 106 ? 13.598 -18.208 8.521 1.00 49.88 106 THR A C 1
ATOM 861 O O . THR A 1 106 ? 12.816 -19.149 8.457 1.00 49.88 106 THR A O 1
ATOM 864 N N . SER A 1 107 ? 14.528 -18.068 7.572 1.00 40.53 107 SER A N 1
ATOM 865 C CA . SER A 1 107 ? 14.758 -19.129 6.564 1.00 40.53 107 SER A CA 1
ATOM 866 C C . SER A 1 107 ? 16.093 -18.959 5.847 1.00 40.53 107 SER A C 1
ATOM 868 O O . SER A 1 107 ? 16.172 -18.380 4.766 1.00 40.53 107 SER A O 1
ATOM 870 N N . SER A 1 108 ? 17.159 -19.522 6.417 1.00 46.50 108 SER A N 1
ATOM 871 C CA . SER A 1 108 ? 18.364 -19.846 5.651 1.00 46.50 108 SER A CA 1
ATOM 872 C C . SER A 1 108 ? 18.105 -21.085 4.791 1.00 46.50 108 SER A C 1
ATOM 874 O O . SER A 1 108 ? 18.536 -22.188 5.109 1.00 46.50 108 SER A O 1
ATOM 876 N N . THR A 1 109 ? 17.398 -20.889 3.685 1.00 42.34 109 THR A N 1
ATOM 877 C CA . THR A 1 109 ? 17.477 -21.769 2.515 1.00 42.34 109 THR A CA 1
ATOM 878 C C . THR A 1 109 ? 17.779 -20.892 1.313 1.00 42.34 109 THR A C 1
ATOM 880 O O . THR A 1 109 ? 16.886 -20.383 0.648 1.00 42.34 109 THR A O 1
ATOM 883 N N . GLU A 1 110 ? 19.081 -20.662 1.138 1.00 47.78 110 GLU A N 1
ATOM 884 C CA . GLU A 1 110 ? 19.771 -20.390 -0.124 1.00 47.78 110 GLU A CA 1
ATOM 885 C C . GLU A 1 110 ? 19.024 -19.512 -1.142 1.00 47.78 110 GLU A C 1
ATOM 887 O O . GLU A 1 110 ? 18.641 -19.962 -2.222 1.00 47.78 110 GLU A O 1
ATOM 892 N N . ILE A 1 111 ? 18.936 -18.205 -0.872 1.00 43.31 111 ILE A N 1
ATOM 893 C CA . ILE A 1 111 ? 18.898 -17.240 -1.977 1.00 43.31 111 ILE A CA 1
ATOM 894 C C . ILE A 1 111 ? 20.328 -17.136 -2.493 1.00 43.31 111 ILE A C 1
ATOM 896 O O . ILE A 1 111 ? 21.134 -16.313 -2.060 1.00 43.31 111 ILE A O 1
ATOM 900 N N . ASN A 1 112 ? 20.651 -18.038 -3.410 1.00 47.16 112 ASN A N 1
ATOM 901 C CA . ASN A 1 112 ? 21.828 -17.945 -4.244 1.00 47.16 112 ASN A CA 1
ATOM 902 C C . ASN A 1 112 ? 21.666 -16.698 -5.135 1.00 47.16 112 ASN A C 1
ATOM 904 O O . ASN A 1 112 ? 21.201 -16.789 -6.269 1.00 47.16 112 ASN A O 1
ATOM 908 N N . VAL A 1 113 ? 22.047 -15.520 -4.623 1.00 49.06 113 VAL A N 1
ATOM 909 C CA . VAL A 1 113 ? 22.323 -14.312 -5.422 1.00 49.06 113 VAL A CA 1
ATOM 910 C C . VAL A 1 113 ? 23.637 -14.535 -6.180 1.00 49.06 113 VAL A C 1
ATOM 912 O O . VAL A 1 113 ? 24.562 -13.731 -6.142 1.00 49.06 113 VAL A O 1
ATOM 915 N N . SER A 1 114 ? 23.752 -15.655 -6.893 1.00 42.88 114 SER A N 1
ATOM 916 C CA . SER A 1 114 ? 24.633 -15.690 -8.043 1.00 42.88 114 SER A CA 1
ATOM 917 C C . SER A 1 114 ? 23.843 -15.022 -9.150 1.00 42.88 114 SER A C 1
ATOM 919 O O . SER A 1 114 ? 23.002 -15.614 -9.827 1.00 42.88 114 SER A O 1
ATOM 921 N N . CYS A 1 115 ? 24.105 -13.725 -9.300 1.00 42.94 115 CYS A N 1
ATOM 922 C CA . CYS A 1 115 ? 23.944 -13.050 -10.569 1.00 42.94 115 CYS A CA 1
ATOM 923 C C . CYS A 1 115 ? 24.750 -13.864 -11.584 1.00 42.94 115 CYS A C 1
ATOM 925 O O . CYS A 1 115 ? 25.936 -13.633 -11.804 1.00 42.94 115 CYS A O 1
ATOM 927 N N . SER A 1 116 ? 24.118 -14.878 -12.165 1.00 47.91 116 SER A N 1
ATOM 928 C CA . SER A 1 116 ? 24.577 -15.492 -13.389 1.00 47.91 116 SER A CA 1
ATOM 929 C C . SER A 1 116 ? 24.298 -14.434 -14.445 1.00 47.91 116 SER A C 1
ATOM 931 O O . SER A 1 116 ? 23.296 -14.462 -15.162 1.00 47.91 116 SER A O 1
ATOM 933 N N . ILE A 1 117 ? 25.196 -13.443 -14.501 1.00 54.12 117 ILE A N 1
ATOM 934 C CA . ILE A 1 117 ? 25.540 -12.773 -15.743 1.00 54.12 117 ILE A CA 1
ATOM 935 C C . ILE A 1 117 ? 25.889 -13.939 -16.654 1.00 54.12 117 ILE A C 1
ATOM 937 O O . ILE A 1 117 ? 26.985 -14.478 -16.610 1.00 54.12 117 ILE A O 1
ATOM 941 N N . SER A 1 118 ? 24.878 -14.438 -17.358 1.00 49.25 118 SER A N 1
ATOM 942 C CA . SER A 1 118 ? 25.027 -15.399 -18.429 1.00 49.25 118 SER A CA 1
ATOM 943 C C . SER A 1 118 ? 25.908 -14.691 -19.440 1.00 49.25 118 SER A C 1
ATOM 945 O O . SER A 1 118 ? 25.419 -13.933 -20.282 1.00 49.25 118 SER A O 1
ATOM 947 N N . GLU A 1 119 ? 27.212 -14.885 -19.288 1.00 54.94 119 GLU A N 1
ATOM 948 C CA . GLU A 1 119 ? 28.230 -14.552 -20.259 1.00 54.94 119 GLU A CA 1
ATOM 949 C C . GLU A 1 119 ? 27.701 -15.073 -21.599 1.00 54.94 119 GLU A C 1
ATOM 951 O O . GLU A 1 119 ? 27.450 -16.270 -21.731 1.00 54.94 119 GLU A O 1
ATOM 956 N N . ASN A 1 120 ? 27.420 -14.146 -22.530 1.00 57.41 120 ASN A N 1
ATOM 957 C CA . ASN A 1 120 ? 26.859 -14.340 -23.882 1.00 57.41 120 ASN A CA 1
ATOM 958 C C . ASN A 1 120 ? 25.407 -13.864 -24.169 1.00 57.41 120 ASN A C 1
ATOM 960 O O . ASN A 1 120 ? 24.838 -14.231 -25.196 1.00 57.41 120 ASN A O 1
ATOM 964 N N . LYS A 1 121 ? 24.793 -12.981 -23.364 1.00 58.44 121 LYS A N 1
ATOM 965 C CA . LYS A 1 121 ? 23.714 -12.103 -23.887 1.00 58.44 121 LYS A CA 1
ATOM 966 C C . LYS A 1 121 ? 24.310 -10.787 -24.377 1.00 58.44 121 LYS A C 1
ATOM 968 O O . LYS A 1 121 ? 25.066 -10.152 -23.646 1.00 58.44 121 LYS A O 1
ATOM 973 N N . SER A 1 122 ? 23.969 -10.356 -25.598 1.00 76.25 122 SER A N 1
ATOM 974 C CA . SER A 1 122 ? 24.403 -9.037 -26.082 1.00 76.25 122 SER A CA 1
ATOM 975 C C . SER A 1 122 ? 23.925 -7.944 -25.122 1.00 76.25 122 SER A C 1
ATOM 977 O O . SER A 1 122 ? 22.881 -8.088 -24.478 1.00 76.25 122 SER A O 1
ATOM 979 N N . SER A 1 123 ? 24.672 -6.843 -25.025 1.00 84.81 123 SER A N 1
ATOM 980 C CA . SER A 1 123 ? 24.350 -5.724 -24.126 1.00 84.81 123 SER A CA 1
ATOM 981 C C . SER A 1 123 ? 22.884 -5.281 -24.246 1.00 84.81 123 SER A C 1
ATOM 983 O O . SER A 1 123 ? 22.216 -5.074 -23.236 1.00 84.81 123 SER A O 1
ATOM 985 N N . ALA A 1 124 ? 22.339 -5.257 -25.466 1.00 92.06 124 ALA A N 1
ATOM 986 C CA . ALA A 1 124 ? 20.935 -4.952 -25.739 1.00 92.06 124 ALA A CA 1
ATOM 987 C C . ALA A 1 124 ? 19.941 -5.955 -25.115 1.00 92.06 124 ALA A C 1
ATOM 989 O O . ALA A 1 124 ? 18.897 -5.556 -24.598 1.00 92.06 124 ALA A O 1
ATOM 990 N N . GLN A 1 125 ? 20.246 -7.255 -25.131 1.00 91.56 125 GLN A N 1
ATOM 991 C CA . GLN A 1 125 ? 19.386 -8.274 -24.518 1.00 91.56 125 GLN A CA 1
ATOM 992 C C . GLN A 1 125 ? 19.377 -8.159 -22.993 1.00 91.56 125 GLN A C 1
ATOM 994 O O . GLN A 1 125 ? 18.322 -8.309 -22.374 1.00 91.56 125 GLN A O 1
ATOM 999 N N . HIS A 1 126 ? 20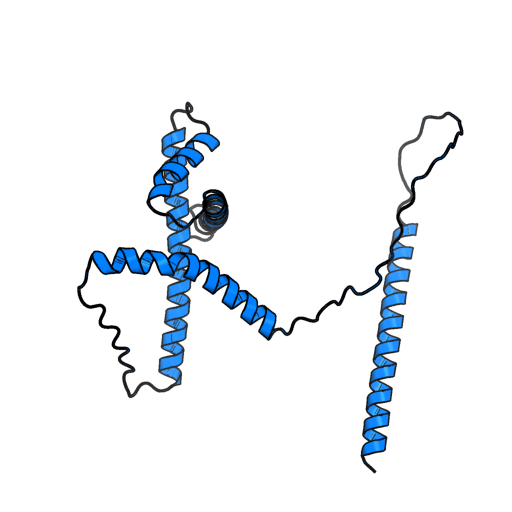.532 -7.872 -22.389 1.00 89.94 126 HIS A N 1
ATOM 1000 C CA . HIS A 1 126 ? 20.622 -7.633 -20.951 1.00 89.94 126 HIS A CA 1
ATOM 1001 C C . HIS A 1 126 ? 19.853 -6.364 -20.545 1.00 89.94 126 HIS A C 1
ATOM 1003 O O . HIS A 1 126 ? 19.023 -6.421 -19.639 1.00 89.94 126 HIS A O 1
ATOM 1009 N N . LEU A 1 127 ? 20.019 -5.262 -21.285 1.00 93.88 127 LEU A N 1
ATOM 1010 C CA . LEU A 1 127 ? 19.249 -4.024 -21.096 1.00 93.88 127 LEU A CA 1
ATOM 1011 C C . LEU A 1 127 ? 17.732 -4.267 -21.190 1.00 93.88 127 LEU A C 1
ATOM 1013 O O . LEU A 1 127 ? 16.975 -3.814 -20.334 1.00 93.88 127 LEU A O 1
ATOM 1017 N N . SER A 1 128 ? 17.277 -5.032 -22.190 1.00 95.81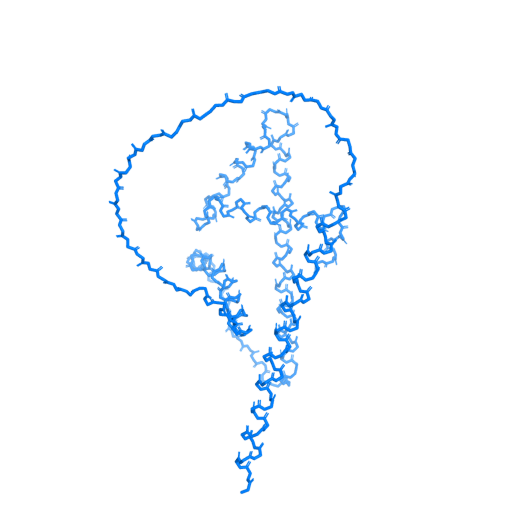 128 SER A N 1
ATOM 1018 C CA . SER A 1 128 ? 15.856 -5.381 -22.340 1.00 95.81 128 SER A CA 1
ATOM 1019 C C . SER A 1 128 ? 15.322 -6.192 -21.157 1.00 95.81 128 SER A C 1
ATOM 1021 O O . SER A 1 128 ? 14.194 -5.969 -20.714 1.00 95.81 128 SER A O 1
ATOM 1023 N N . TYR A 1 129 ? 16.123 -7.125 -20.636 1.00 94.25 129 TYR A N 1
ATOM 1024 C CA . TYR A 1 129 ? 15.770 -7.892 -19.445 1.00 94.25 129 TYR A CA 1
ATOM 1025 C C . TYR A 1 129 ? 15.600 -6.979 -18.226 1.00 94.25 129 TYR A C 1
ATOM 1027 O O . TYR A 1 129 ? 14.547 -7.025 -17.595 1.00 94.25 129 TYR A O 1
ATOM 1035 N N . LEU A 1 130 ? 16.574 -6.107 -17.947 1.00 94.94 130 LEU A N 1
ATOM 1036 C CA . LEU A 1 130 ? 16.507 -5.168 -16.823 1.00 94.94 130 LEU A CA 1
ATOM 1037 C C . LEU A 1 130 ? 15.288 -4.245 -16.919 1.00 94.94 130 LEU A C 1
ATOM 1039 O O . LEU A 1 130 ? 14.560 -4.096 -15.941 1.00 94.94 130 LEU A O 1
ATOM 1043 N N . PHE A 1 131 ? 15.010 -3.697 -18.106 1.00 96.06 131 PHE A N 1
ATOM 1044 C CA . PHE A 1 131 ? 13.834 -2.857 -18.331 1.00 96.06 131 PHE A CA 1
ATOM 1045 C C . PHE A 1 131 ? 12.529 -3.608 -18.029 1.00 96.06 131 PHE A C 1
ATOM 1047 O O . PHE A 1 131 ? 11.687 -3.119 -17.279 1.00 96.06 131 PHE A O 1
ATOM 1054 N N . LYS A 1 132 ? 12.368 -4.830 -18.557 1.00 96.81 132 LYS A N 1
ATOM 1055 C CA . LYS A 1 132 ? 11.185 -5.664 -18.283 1.00 96.81 132 LYS A CA 1
ATOM 1056 C C . LYS A 1 132 ? 11.045 -5.986 -16.796 1.00 96.81 132 LYS A C 1
ATOM 1058 O O . LYS A 1 132 ? 9.929 -5.979 -16.285 1.00 96.81 132 LYS A O 1
ATOM 1063 N N . THR A 1 133 ? 12.151 -6.264 -16.112 1.00 94.25 133 THR A N 1
ATOM 1064 C CA . THR A 1 133 ? 12.162 -6.532 -14.669 1.00 94.25 133 THR A CA 1
ATOM 1065 C C . THR A 1 133 ? 11.749 -5.300 -13.868 1.00 94.25 133 THR A C 1
ATOM 1067 O O . THR A 1 133 ? 10.919 -5.425 -12.974 1.00 94.25 133 THR A O 1
ATOM 1070 N N . ALA A 1 134 ? 12.240 -4.109 -14.223 1.00 96.12 134 ALA A N 1
ATOM 1071 C CA . ALA A 1 134 ? 11.849 -2.859 -13.572 1.00 96.12 134 ALA A CA 1
ATOM 1072 C C . ALA A 1 134 ? 10.346 -2.572 -13.731 1.00 96.12 134 ALA A C 1
ATOM 1074 O O . ALA A 1 134 ? 9.673 -2.263 -12.748 1.00 96.12 134 ALA A O 1
ATOM 1075 N N . ILE A 1 135 ? 9.799 -2.750 -14.942 1.00 96.25 135 ILE A N 1
ATOM 1076 C CA . ILE A 1 135 ? 8.355 -2.612 -15.190 1.00 96.25 135 ILE A CA 1
ATOM 1077 C C . ILE A 1 135 ? 7.562 -3.603 -14.335 1.00 96.25 135 ILE A C 1
ATOM 1079 O O . ILE A 1 135 ? 6.661 -3.185 -13.615 1.00 96.25 135 ILE A O 1
ATOM 1083 N N . LYS A 1 136 ? 7.935 -4.889 -14.342 1.00 95.81 136 LYS A N 1
ATOM 1084 C CA . LYS A 1 136 ? 7.264 -5.912 -13.524 1.00 95.81 136 LYS A CA 1
ATOM 1085 C C . LYS A 1 136 ? 7.312 -5.591 -12.032 1.00 95.81 136 LYS A C 1
ATOM 1087 O O . LYS A 1 136 ? 6.308 -5.761 -11.352 1.00 95.81 136 LYS A O 1
ATOM 1092 N N . SER A 1 137 ? 8.453 -5.113 -11.535 1.00 94.69 137 SER A N 1
ATOM 1093 C CA . SER A 1 137 ? 8.609 -4.715 -10.133 1.00 94.69 137 SER A CA 1
ATOM 1094 C C . SER A 1 137 ? 7.636 -3.591 -9.766 1.00 94.69 137 SER A C 1
ATOM 1096 O O . SER A 1 137 ? 6.890 -3.703 -8.797 1.00 94.69 137 SER A O 1
ATOM 1098 N N . ARG A 1 138 ? 7.551 -2.550 -10.606 1.00 95.00 138 ARG A N 1
ATOM 1099 C CA . ARG A 1 138 ? 6.604 -1.442 -10.420 1.00 95.00 138 ARG A CA 1
ATOM 1100 C C . ARG A 1 138 ? 5.145 -1.906 -10.467 1.00 95.00 138 ARG A C 1
ATOM 1102 O O . ARG A 1 138 ? 4.343 -1.480 -9.642 1.00 95.00 138 ARG A O 1
ATOM 1109 N N . GLN A 1 139 ? 4.789 -2.766 -11.421 1.00 97.06 139 GLN A N 1
ATOM 1110 C CA . GLN A 1 139 ? 3.437 -3.331 -11.518 1.00 97.06 139 GLN A CA 1
ATOM 1111 C C . GLN A 1 139 ? 3.083 -4.131 -10.260 1.00 97.06 139 GLN A C 1
ATOM 1113 O O . GLN A 1 139 ? 1.998 -3.965 -9.709 1.00 97.06 139 GLN A O 1
ATOM 1118 N N . GLN A 1 140 ? 4.022 -4.940 -9.760 1.00 97.38 140 GLN A N 1
ATOM 1119 C CA . GLN A 1 140 ? 3.835 -5.705 -8.531 1.00 97.38 140 GLN A CA 1
ATOM 1120 C C . GLN A 1 140 ? 3.641 -4.798 -7.312 1.00 97.38 140 GLN A C 1
ATOM 1122 O O . GLN A 1 140 ? 2.800 -5.089 -6.464 1.00 97.38 140 GLN A O 1
ATOM 1127 N N . GLU A 1 141 ? 4.374 -3.687 -7.225 1.00 97.31 141 GLU A N 1
ATOM 1128 C CA . GLU A 1 141 ? 4.183 -2.708 -6.155 1.00 97.31 141 GLU A CA 1
ATOM 1129 C C . GLU A 1 141 ? 2.767 -2.110 -6.188 1.00 97.31 141 GLU A C 1
ATOM 1131 O O . GLU A 1 141 ? 2.068 -2.108 -5.172 1.00 97.31 141 GLU A O 1
ATOM 1136 N N . ILE A 1 142 ? 2.306 -1.661 -7.362 1.00 97.25 142 ILE A N 1
ATOM 1137 C CA . ILE A 1 142 ? 0.947 -1.127 -7.550 1.00 97.25 142 ILE A CA 1
ATOM 1138 C C . ILE A 1 142 ? -0.099 -2.179 -7.158 1.00 97.25 142 ILE A C 1
ATOM 1140 O O . ILE A 1 142 ? -1.067 -1.858 -6.466 1.00 97.25 142 ILE A O 1
ATOM 1144 N N . LEU A 1 143 ? 0.114 -3.433 -7.559 1.00 97.69 143 LEU A N 1
ATOM 1145 C CA . LEU A 1 143 ? -0.775 -4.548 -7.256 1.00 97.69 143 LEU A CA 1
ATOM 1146 C C . LEU A 1 143 ? -0.855 -4.831 -5.747 1.00 97.69 143 LEU A C 1
ATOM 1148 O O . LEU A 1 143 ? -1.947 -5.010 -5.209 1.00 97.69 143 LEU A O 1
ATOM 1152 N N . ASN A 1 144 ? 0.278 -4.806 -5.043 1.00 98.31 144 ASN A N 1
ATOM 1153 C CA . ASN A 1 144 ? 0.316 -4.969 -3.589 1.00 98.31 144 ASN A CA 1
ATOM 1154 C C . ASN A 1 144 ? -0.449 -3.841 -2.882 1.00 98.31 144 ASN A C 1
ATOM 1156 O O . ASN A 1 144 ? -1.234 -4.105 -1.972 1.00 98.31 144 ASN A O 1
ATOM 1160 N N . TRP A 1 145 ? -0.281 -2.588 -3.321 1.00 98.44 145 TRP A N 1
ATOM 1161 C CA . TRP A 1 145 ? -1.039 -1.461 -2.771 1.00 98.44 145 TRP A CA 1
ATOM 1162 C C . TRP A 1 145 ? -2.541 -1.560 -3.054 1.00 98.44 145 TRP A C 1
ATOM 1164 O O . TRP A 1 145 ? -3.349 -1.207 -2.190 1.00 98.44 145 TRP A O 1
ATOM 1174 N N . TYR A 1 146 ? -2.922 -2.043 -4.238 1.00 98.12 146 TYR A N 1
ATOM 1175 C CA . TYR A 1 146 ? -4.316 -2.300 -4.590 1.00 98.12 146 TYR A CA 1
ATOM 1176 C C . TYR A 1 146 ? -4.947 -3.321 -3.634 1.00 98.12 146 TYR A C 1
ATOM 1178 O O . TYR A 1 146 ? -5.956 -3.010 -2.997 1.00 98.12 146 TYR A O 1
ATOM 1186 N N . TYR A 1 147 ? -4.334 -4.501 -3.475 1.00 98.31 147 TYR A N 1
ATOM 1187 C CA . TYR A 1 147 ? -4.868 -5.549 -2.600 1.00 98.31 147 TYR A CA 1
ATOM 1188 C C . TYR A 1 147 ? -4.866 -5.138 -1.131 1.00 98.31 147 TYR A C 1
ATOM 1190 O O . TYR A 1 147 ? -5.862 -5.353 -0.445 1.00 98.31 147 TYR A O 1
ATOM 1198 N N . TYR A 1 148 ? -3.817 -4.447 -0.677 1.00 98.38 148 TYR A N 1
ATOM 1199 C CA . TYR A 1 148 ? -3.792 -3.841 0.650 1.00 98.38 148 TYR A CA 1
ATOM 1200 C C . TYR A 1 148 ? -5.017 -2.948 0.885 1.00 98.38 148 TYR A C 1
ATOM 1202 O O . TYR A 1 148 ? -5.703 -3.079 1.898 1.00 98.38 148 TYR A O 1
ATOM 1210 N N . SER A 1 149 ? -5.324 -2.045 -0.053 1.00 98.12 149 SER A N 1
ATOM 1211 C CA . SER A 1 149 ? -6.486 -1.170 0.092 1.00 98.12 149 SER A CA 1
ATOM 1212 C C . SER A 1 149 ? -7.806 -1.932 0.013 1.00 98.12 149 SER A C 1
ATOM 1214 O O . SER A 1 149 ? -8.746 -1.544 0.705 1.00 98.12 149 SER A O 1
ATOM 1216 N N . LEU A 1 150 ? -7.903 -2.961 -0.831 1.00 97.75 150 LEU A N 1
ATOM 1217 C CA . LEU A 1 150 ? -9.102 -3.788 -0.961 1.00 97.75 150 LEU A CA 1
ATOM 1218 C C . LEU A 1 150 ? -9.410 -4.507 0.356 1.00 97.75 150 LEU A C 1
ATOM 1220 O O . L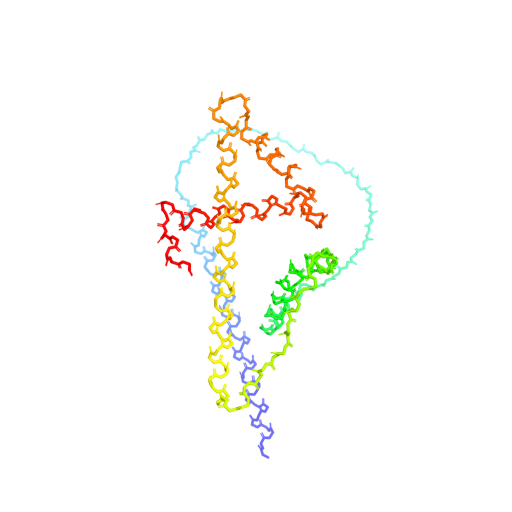EU A 1 150 ? -10.515 -4.389 0.881 1.00 97.75 150 LEU A O 1
ATOM 1224 N N . GLU A 1 151 ? -8.422 -5.199 0.923 1.00 98.19 151 GLU A N 1
ATOM 1225 C CA . GLU A 1 151 ? -8.561 -5.886 2.209 1.00 98.19 151 GLU A CA 1
ATOM 1226 C C . GLU A 1 151 ? -8.842 -4.905 3.347 1.00 98.19 151 GLU A C 1
ATOM 1228 O O . GLU A 1 151 ? -9.706 -5.164 4.184 1.00 98.19 151 GLU A O 1
ATOM 1233 N N . PHE A 1 152 ? -8.182 -3.743 3.347 1.00 98.44 152 PHE A N 1
ATOM 1234 C CA . PHE A 1 152 ? -8.424 -2.704 4.341 1.00 98.44 152 PHE A CA 1
ATOM 1235 C C . PHE A 1 152 ? -9.881 -2.214 4.313 1.00 98.44 152 PHE A C 1
ATOM 1237 O O . PHE A 1 152 ? -10.528 -2.167 5.359 1.00 98.44 152 PHE A O 1
ATOM 1244 N N . GLU A 1 153 ? -10.426 -1.865 3.142 1.00 97.81 153 GLU A N 1
ATOM 1245 C CA . GLU A 1 153 ? -11.825 -1.422 3.029 1.00 97.81 153 GLU A CA 1
ATOM 1246 C C . GLU A 1 153 ? -12.816 -2.552 3.352 1.00 97.81 153 GLU A C 1
ATOM 1248 O O . GLU A 1 153 ? -13.820 -2.296 4.015 1.00 97.81 153 GLU A O 1
ATOM 1253 N N . ASN A 1 154 ? -12.513 -3.803 2.987 1.00 98.00 154 ASN A N 1
ATOM 1254 C CA . ASN A 1 154 ? -13.322 -4.964 3.373 1.00 98.00 154 ASN A CA 1
ATOM 1255 C C . ASN A 1 154 ? -13.336 -5.176 4.895 1.00 98.00 154 ASN A C 1
ATOM 1257 O O . ASN A 1 154 ? -14.387 -5.455 5.478 1.00 98.00 154 ASN A O 1
ATOM 1261 N N . GLY A 1 155 ? -12.192 -4.996 5.560 1.00 98.00 155 GLY A N 1
ATOM 1262 C CA . GLY A 1 155 ? -12.093 -5.017 7.017 1.00 98.00 155 GLY A CA 1
ATOM 1263 C C . GLY A 1 155 ? -12.930 -3.910 7.658 1.00 98.00 155 GLY A C 1
ATOM 1264 O O . GLY A 1 155 ? -13.699 -4.168 8.586 1.00 98.00 155 GLY A O 1
ATOM 1265 N N . VAL A 1 156 ? -12.862 -2.683 7.122 1.00 98.38 156 VAL A N 1
ATOM 1266 C CA . VAL A 1 156 ? -13.696 -1.561 7.590 1.00 98.38 156 VAL A CA 1
ATOM 1267 C C . VAL A 1 156 ? -15.175 -1.885 7.409 1.00 98.38 156 VAL A C 1
ATOM 1269 O O . VAL A 1 156 ? -15.958 -1.702 8.342 1.00 98.38 156 VAL A O 1
ATOM 1272 N N . HIS A 1 157 ? -15.565 -2.389 6.239 1.00 98.00 157 HIS A N 1
ATOM 1273 C CA . HIS A 1 157 ? -16.942 -2.772 5.952 1.00 98.00 157 HIS A CA 1
ATOM 1274 C C . HIS A 1 157 ? -17.438 -3.832 6.940 1.00 98.00 157 HIS A C 1
ATOM 1276 O O . HIS A 1 157 ? -18.477 -3.641 7.567 1.00 98.00 157 HIS A O 1
ATOM 1282 N N . THR A 1 158 ? -16.651 -4.882 7.180 1.00 98.25 158 THR A N 1
ATOM 1283 C CA . THR A 1 158 ? -16.982 -5.959 8.127 1.00 98.25 158 THR A CA 1
ATOM 1284 C C . THR A 1 158 ? -17.222 -5.422 9.540 1.00 98.25 158 THR A C 1
ATOM 1286 O O . THR A 1 158 ? -18.224 -5.756 10.170 1.00 98.25 158 THR A O 1
ATOM 1289 N N . ILE A 1 159 ? -16.354 -4.528 10.028 1.00 98.12 159 ILE A N 1
ATOM 1290 C CA . ILE A 1 159 ? -16.483 -3.922 11.365 1.00 98.12 159 ILE A CA 1
ATOM 1291 C C . ILE A 1 159 ? -17.694 -2.979 11.450 1.00 98.12 159 ILE A C 1
ATOM 1293 O O . ILE A 1 159 ? -18.301 -2.840 12.509 1.00 98.12 159 ILE A O 1
ATOM 1297 N N . THR A 1 160 ? -18.042 -2.305 10.353 1.00 98.31 160 THR A N 1
ATOM 1298 C CA . THR A 1 160 ? -19.112 -1.292 10.325 1.00 98.31 160 THR A CA 1
ATOM 1299 C C . THR A 1 160 ? -20.477 -1.843 9.909 1.00 98.31 160 THR A C 1
ATOM 1301 O O . THR A 1 160 ? -21.471 -1.125 10.012 1.00 98.31 160 THR A O 1
ATOM 1304 N N . THR A 1 161 ? -20.552 -3.110 9.487 1.00 97.44 161 THR A N 1
ATOM 1305 C CA . THR A 1 161 ? -21.768 -3.741 8.941 1.00 97.44 161 THR A CA 1
ATOM 1306 C C . THR A 1 161 ? -22.945 -3.701 9.919 1.00 97.44 161 THR A C 1
ATOM 1308 O O . THR A 1 161 ? -24.089 -3.544 9.502 1.00 97.44 161 THR A O 1
ATOM 1311 N N . ASP A 1 162 ? -22.690 -3.796 11.226 1.00 94.44 162 ASP A N 1
ATOM 1312 C CA . ASP A 1 162 ? -23.739 -3.774 12.252 1.00 94.44 162 ASP A CA 1
ATOM 1313 C C . ASP A 1 162 ? -24.205 -2.358 12.651 1.00 94.44 162 ASP A C 1
ATOM 1315 O O . ASP A 1 162 ? -25.101 -2.212 13.485 1.00 94.44 162 ASP A O 1
ATOM 1319 N N . GLY A 1 163 ? -23.586 -1.313 12.087 1.00 95.38 163 GLY A N 1
ATOM 1320 C CA . GLY A 1 163 ? -23.874 0.096 12.358 1.00 95.38 163 GLY A CA 1
ATOM 1321 C C . GLY A 1 163 ? -23.482 0.591 13.757 1.00 95.38 163 GLY A C 1
ATOM 1322 O O . GLY A 1 163 ? -23.659 1.776 14.048 1.00 95.38 163 GLY A O 1
ATOM 1323 N N . LYS A 1 164 ? -22.938 -0.264 14.635 1.00 96.69 164 LYS A N 1
ATOM 1324 C CA . LYS A 1 164 ? -22.562 0.120 16.007 1.00 96.69 164 LYS A CA 1
ATOM 1325 C C . LYS A 1 164 ? -21.245 0.879 16.042 1.00 96.69 164 LYS A C 1
ATOM 1327 O O . LYS A 1 164 ? -21.061 1.786 16.857 1.00 96.69 164 LYS A O 1
ATOM 1332 N N . ILE A 1 165 ? -20.318 0.504 15.166 1.00 97.69 165 ILE A N 1
ATOM 1333 C CA . ILE A 1 165 ? -18.989 1.103 15.080 1.00 97.69 165 ILE A CA 1
ATOM 1334 C C . ILE A 1 165 ? -18.967 2.100 13.921 1.00 97.69 165 ILE A C 1
ATOM 1336 O O . ILE A 1 165 ? -19.302 1.781 12.786 1.00 97.69 165 ILE A O 1
ATOM 1340 N N . LYS A 1 166 ? -18.540 3.335 14.205 1.00 97.88 166 LYS A N 1
ATOM 1341 C CA . LYS A 1 166 ? -18.343 4.368 13.177 1.00 97.88 166 LYS A CA 1
ATOM 1342 C C . LYS A 1 166 ? -17.106 4.050 12.331 1.00 97.88 166 LYS A C 1
ATOM 1344 O O . LYS A 1 166 ? -16.100 3.600 12.878 1.00 97.88 166 LYS A O 1
ATOM 1349 N N . ASP A 1 167 ? -17.127 4.414 11.047 1.00 97.56 167 ASP A N 1
ATOM 1350 C CA . ASP A 1 167 ? -16.012 4.227 10.095 1.00 97.56 167 ASP A CA 1
ATOM 1351 C C . ASP A 1 167 ? -14.649 4.668 10.662 1.00 97.56 167 ASP A C 1
ATOM 1353 O O . ASP A 1 167 ? -13.689 3.898 10.669 1.00 97.56 167 ASP A O 1
ATOM 1357 N N . LYS A 1 168 ? -14.576 5.868 11.257 1.00 96.94 168 LYS A N 1
ATOM 1358 C CA . LYS A 1 168 ? -13.342 6.379 11.880 1.00 96.94 168 LYS A CA 1
ATOM 1359 C C . LYS A 1 168 ? -12.792 5.440 12.963 1.00 96.94 168 LYS A C 1
ATOM 1361 O O . LYS A 1 168 ? -11.575 5.264 13.074 1.00 96.94 168 LYS A O 1
ATOM 1366 N N . THR A 1 169 ? -13.673 4.855 13.772 1.00 98.06 169 THR A N 1
ATOM 1367 C CA . THR A 1 169 ? -13.298 3.913 14.831 1.00 98.06 169 THR A CA 1
ATOM 1368 C C . THR A 1 169 ? -12.847 2.588 14.228 1.00 98.06 169 THR A C 1
ATOM 1370 O O . THR A 1 169 ? -11.782 2.108 14.601 1.00 98.06 169 THR A O 1
ATOM 1373 N N . ALA A 1 170 ? -13.576 2.059 13.241 1.00 98.56 170 ALA A N 1
ATOM 1374 C CA . ALA A 1 170 ? -13.214 0.833 12.532 1.00 98.56 170 ALA A CA 1
ATOM 1375 C C . ALA A 1 170 ? -11.820 0.924 11.890 1.00 98.56 170 ALA A C 1
ATOM 1377 O O . ALA A 1 170 ? -10.960 0.086 12.146 1.00 98.56 170 ALA A O 1
ATOM 1378 N N . ARG A 1 171 ? -11.534 2.010 11.160 1.00 98.31 171 ARG A N 1
ATOM 1379 C CA . ARG A 1 171 ? -10.200 2.262 10.582 1.00 98.31 171 ARG A CA 1
ATOM 1380 C C . ARG A 1 171 ? -9.113 2.326 11.652 1.00 98.31 171 ARG A C 1
ATOM 1382 O O . ARG A 1 171 ? -8.030 1.782 11.472 1.00 98.31 171 ARG A O 1
ATOM 1389 N N . THR A 1 172 ? -9.401 2.972 12.784 1.00 97.81 172 THR A N 1
ATOM 1390 C CA . THR A 1 172 ? -8.462 3.045 13.916 1.00 97.81 172 THR A CA 1
ATOM 1391 C C . THR A 1 172 ? -8.183 1.670 14.521 1.00 97.81 172 THR A C 1
ATOM 1393 O O . THR A 1 172 ? -7.050 1.424 14.926 1.00 97.81 172 THR A O 1
ATOM 1396 N N . MET A 1 173 ? -9.177 0.779 14.575 1.00 97.81 173 MET A N 1
ATOM 1397 C CA . MET A 1 173 ? -8.993 -0.599 15.039 1.00 97.81 173 MET A CA 1
ATOM 1398 C C . MET A 1 173 ? -8.056 -1.371 14.112 1.00 97.81 173 MET A C 1
ATOM 1400 O O . MET A 1 173 ? -7.075 -1.922 14.599 1.00 97.81 173 MET A O 1
ATOM 1404 N N . ILE A 1 174 ? -8.269 -1.299 12.796 1.00 98.25 174 ILE A N 1
ATOM 1405 C CA . ILE A 1 174 ? -7.394 -1.961 11.815 1.00 98.25 174 ILE A CA 1
ATOM 1406 C C . ILE A 1 174 ? -5.962 -1.421 11.911 1.00 98.25 174 ILE A C 1
ATOM 1408 O O . ILE A 1 174 ? -5.011 -2.194 11.958 1.00 98.25 174 ILE A O 1
ATOM 1412 N N . TYR A 1 175 ? -5.773 -0.100 12.039 1.00 97.81 175 TYR A N 1
ATOM 1413 C CA . TYR A 1 175 ? -4.428 0.455 12.244 1.00 97.81 175 TYR A CA 1
ATOM 1414 C C . TYR A 1 175 ? -3.752 -0.079 13.512 1.00 97.81 175 TYR A C 1
ATOM 1416 O O . TYR A 1 175 ? -2.549 -0.316 13.497 1.00 97.81 175 TYR A O 1
ATOM 1424 N N . LYS A 1 176 ? -4.499 -0.264 14.608 1.00 96.44 176 LYS A N 1
ATOM 1425 C CA . LYS A 1 176 ? -3.956 -0.838 15.850 1.00 96.44 176 LYS A CA 1
ATOM 1426 C C . LYS A 1 176 ? -3.585 -2.310 15.688 1.00 96.44 176 LYS A C 1
ATOM 1428 O O . LYS A 1 176 ? -2.586 -2.726 16.259 1.00 96.44 176 LYS A O 1
ATOM 1433 N N . GLU A 1 177 ? -4.367 -3.062 14.923 1.00 96.88 177 GLU A N 1
ATOM 1434 C CA . GLU A 1 177 ? -4.110 -4.471 14.616 1.00 96.88 177 GLU A CA 1
ATOM 1435 C C . GLU A 1 177 ? -2.874 -4.645 13.727 1.00 96.88 177 GLU A C 1
ATOM 1437 O O . GLU A 1 177 ? -2.060 -5.527 13.972 1.00 96.88 177 GLU A O 1
ATOM 1442 N N . MET A 1 178 ? -2.676 -3.750 12.756 1.00 95.81 178 MET A N 1
ATOM 1443 C CA . MET A 1 178 ? -1.500 -3.754 11.881 1.00 95.81 178 MET A CA 1
ATOM 1444 C C . MET A 1 178 ? -0.209 -3.300 12.577 1.00 95.81 178 MET A C 1
ATOM 1446 O O . MET A 1 178 ? 0.878 -3.721 12.189 1.00 95.81 178 MET A O 1
ATOM 1450 N N . ASN A 1 179 ? -0.307 -2.416 13.574 1.00 92.44 179 ASN A N 1
ATOM 1451 C CA . ASN A 1 179 ? 0.840 -1.718 14.166 1.00 92.44 179 ASN A CA 1
ATOM 1452 C C . ASN A 1 179 ? 1.991 -2.637 14.640 1.00 92.44 179 ASN A C 1
ATOM 1454 O O . ASN A 1 179 ? 3.141 -2.304 14.366 1.00 92.44 179 ASN A O 1
ATOM 1458 N N . PRO A 1 180 ? 1.745 -3.793 15.294 1.00 95.44 180 PRO A N 1
ATOM 1459 C CA . PRO A 1 180 ? 2.816 -4.705 15.707 1.00 95.44 180 PRO A CA 1
ATOM 1460 C C . PRO A 1 180 ? 3.628 -5.288 14.543 1.00 95.44 180 PRO A C 1
ATOM 1462 O O . PRO A 1 180 ? 4.776 -5.673 14.740 1.00 95.44 180 PRO A O 1
ATOM 1465 N N . PHE A 1 181 ? 3.050 -5.344 13.341 1.00 95.81 181 PHE A N 1
ATOM 1466 C CA . PHE A 1 181 ? 3.698 -5.881 12.143 1.00 95.81 181 PHE A CA 1
ATOM 1467 C C . PHE A 1 181 ? 4.472 -4.818 11.352 1.00 95.81 181 PHE A C 1
ATOM 1469 O O . PHE A 1 181 ? 5.214 -5.159 10.436 1.00 95.81 181 PHE A O 1
ATOM 1476 N N . LEU A 1 182 ? 4.309 -3.536 11.696 1.00 94.38 182 LEU A N 1
ATOM 1477 C CA . LEU A 1 182 ? 4.927 -2.400 11.007 1.00 94.38 182 LEU A CA 1
ATOM 1478 C C . LEU A 1 182 ? 5.659 -1.481 12.005 1.00 94.38 182 LEU A C 1
ATOM 1480 O O . LEU A 1 182 ? 5.333 -0.295 12.088 1.00 94.38 182 LEU A O 1
ATOM 1484 N N . PRO A 1 183 ? 6.650 -1.991 12.765 1.00 91.19 183 PRO A N 1
ATOM 1485 C CA . PRO A 1 183 ? 7.258 -1.260 13.880 1.00 91.19 183 PRO A CA 1
ATOM 1486 C C . PRO A 1 183 ? 7.935 0.061 13.477 1.00 91.19 183 PRO A C 1
ATOM 1488 O O . PRO A 1 183 ? 8.034 0.966 14.302 1.00 91.19 183 PRO A O 1
ATOM 1491 N N . ASN A 1 184 ? 8.353 0.203 12.215 1.00 93.31 184 ASN A N 1
ATOM 1492 C CA . ASN A 1 184 ? 9.061 1.393 11.722 1.00 93.31 184 ASN A CA 1
ATOM 1493 C C . ASN A 1 184 ? 8.148 2.422 11.055 1.00 93.31 184 ASN A C 1
ATOM 1495 O O . ASN A 1 184 ? 8.600 3.495 10.662 1.00 93.31 184 ASN A O 1
ATOM 1499 N N . ILE A 1 185 ? 6.861 2.112 10.898 1.00 91.81 185 ILE A N 1
ATOM 1500 C CA . ILE A 1 185 ? 5.920 3.011 10.241 1.00 91.81 185 ILE A CA 1
ATOM 1501 C C . ILE A 1 185 ? 5.090 3.700 11.314 1.00 91.81 185 ILE A C 1
ATOM 1503 O O . ILE A 1 185 ? 4.309 3.079 12.029 1.00 91.81 185 ILE A O 1
ATOM 1507 N N . THR A 1 186 ? 5.206 5.025 11.392 1.00 93.75 186 THR A N 1
ATOM 1508 C CA . THR A 1 186 ? 4.341 5.815 12.274 1.00 93.75 186 THR A CA 1
ATOM 1509 C C . THR A 1 186 ? 2.881 5.700 11.838 1.00 93.75 186 THR A C 1
ATOM 1511 O O . THR A 1 186 ? 2.568 5.598 10.647 1.00 93.75 186 THR A O 1
ATOM 1514 N N . GLN A 1 187 ? 1.953 5.788 12.793 1.00 92.00 187 GLN A N 1
ATOM 1515 C CA . GLN A 1 187 ? 0.526 5.675 12.484 1.00 92.00 187 GLN A CA 1
ATOM 1516 C C . GLN A 1 187 ? 0.056 6.727 11.458 1.00 92.00 187 GLN A C 1
ATOM 1518 O O . GLN A 1 187 ? -0.786 6.436 10.607 1.00 92.00 187 GLN A O 1
ATOM 1523 N N . ASP A 1 188 ? 0.600 7.945 11.502 1.00 93.12 188 ASP A N 1
ATOM 1524 C CA . ASP A 1 188 ? 0.251 8.999 10.545 1.00 93.12 188 ASP A CA 1
ATOM 1525 C C . ASP A 1 188 ? 0.781 8.711 9.139 1.00 93.12 188 ASP A C 1
ATOM 1527 O O . ASP A 1 188 ? 0.075 8.953 8.154 1.00 93.12 188 ASP A O 1
ATOM 1531 N N . ASN A 1 189 ? 1.977 8.132 9.021 1.00 95.00 189 ASN A N 1
ATOM 1532 C CA . ASN A 1 189 ? 2.502 7.688 7.732 1.00 95.00 189 ASN A CA 1
ATOM 1533 C C . ASN A 1 189 ? 1.697 6.512 7.176 1.00 95.00 189 ASN A C 1
ATOM 1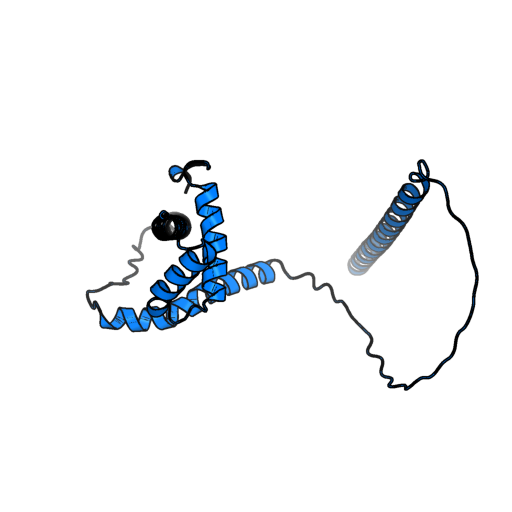535 O O . ASN A 1 189 ? 1.378 6.513 5.985 1.00 95.00 189 ASN A O 1
ATOM 1539 N N . LEU A 1 190 ? 1.292 5.567 8.032 1.00 95.06 190 LEU A N 1
ATOM 1540 C CA . LEU A 1 190 ? 0.405 4.471 7.647 1.00 95.06 190 LEU A CA 1
ATOM 1541 C C . LEU A 1 190 ? -0.905 5.018 7.070 1.00 95.06 190 LEU A C 1
ATOM 1543 O O . LEU A 1 190 ? -1.249 4.695 5.939 1.00 95.06 190 LEU A O 1
ATOM 1547 N N . ARG A 1 191 ? -1.565 5.954 7.768 1.00 96.00 191 ARG A N 1
ATOM 1548 C CA . ARG A 1 191 ? -2.788 6.618 7.279 1.00 96.00 191 ARG A CA 1
ATOM 1549 C C . ARG A 1 191 ? -2.589 7.284 5.919 1.00 96.00 191 ARG A C 1
ATOM 1551 O O . ARG A 1 191 ? -3.429 7.119 5.035 1.00 96.00 191 ARG A O 1
ATOM 1558 N N . LYS A 1 192 ? -1.491 8.028 5.729 1.00 96.25 192 LYS A N 1
ATOM 1559 C CA . LYS A 1 192 ? -1.161 8.670 4.442 1.00 96.25 192 LYS A CA 1
ATOM 1560 C C . LYS A 1 192 ? -0.999 7.634 3.325 1.00 96.25 192 LYS A C 1
ATOM 1562 O O . LYS A 1 192 ? -1.529 7.842 2.233 1.00 96.25 192 LYS A O 1
ATOM 1567 N N . LYS A 1 193 ? -0.307 6.521 3.590 1.00 96.31 193 LYS A N 1
ATOM 1568 C CA . LYS A 1 193 ? -0.138 5.414 2.634 1.00 96.31 193 LYS A CA 1
ATOM 1569 C C . LYS A 1 193 ? -1.478 4.746 2.315 1.00 96.31 193 LYS A C 1
ATOM 1571 O O . LYS A 1 193 ? -1.787 4.588 1.140 1.00 96.31 193 LYS A O 1
ATOM 1576 N N . THR A 1 194 ? -2.334 4.491 3.306 1.00 97.75 194 THR A N 1
ATOM 1577 C CA . THR A 1 194 ? -3.700 3.978 3.092 1.00 97.75 194 THR A CA 1
ATOM 1578 C C . THR A 1 194 ? -4.536 4.912 2.226 1.00 97.75 194 THR A C 1
ATOM 1580 O O . THR A 1 194 ? -5.177 4.467 1.281 1.00 97.75 194 THR A O 1
ATOM 1583 N N . LEU A 1 195 ? -4.490 6.223 2.474 1.00 96.75 195 LEU A N 1
ATOM 1584 C CA . LEU A 1 195 ? -5.168 7.220 1.640 1.00 96.75 195 LEU A CA 1
ATOM 1585 C C . LEU A 1 195 ? -4.689 7.195 0.180 1.00 96.75 195 LEU A C 1
ATOM 1587 O O . LEU A 1 195 ? -5.504 7.358 -0.726 1.00 96.75 195 LEU A O 1
ATOM 1591 N N . ARG A 1 196 ? -3.389 6.983 -0.062 1.00 97.12 196 ARG A N 1
ATOM 1592 C CA . ARG A 1 196 ? -2.840 6.820 -1.419 1.00 97.12 196 ARG A CA 1
ATOM 1593 C C . ARG A 1 196 ? -3.297 5.503 -2.053 1.00 97.12 196 ARG A C 1
ATOM 1595 O O . ARG A 1 196 ? -3.796 5.527 -3.173 1.00 97.12 196 ARG A O 1
ATOM 1602 N N . ALA A 1 197 ? -3.209 4.393 -1.324 1.00 97.88 197 ALA A N 1
ATOM 1603 C CA . ALA A 1 197 ? -3.627 3.072 -1.787 1.00 97.88 197 ALA A CA 1
ATOM 1604 C C . ALA A 1 197 ? -5.124 3.025 -2.151 1.00 97.88 197 ALA A C 1
ATOM 1606 O O . ALA A 1 197 ? -5.495 2.464 -3.178 1.00 97.88 197 ALA A O 1
ATOM 1607 N N . ARG A 1 198 ? -5.980 3.734 -1.402 1.00 97.19 198 ARG A N 1
ATOM 1608 C CA . ARG A 1 198 ? -7.409 3.892 -1.730 1.00 97.19 198 ARG A CA 1
ATOM 1609 C C . ARG A 1 198 ? -7.660 4.522 -3.093 1.00 97.19 198 ARG A C 1
ATOM 1611 O O . ARG A 1 198 ? -8.627 4.163 -3.758 1.00 97.19 198 ARG A O 1
ATOM 1618 N N . LYS A 1 199 ? -6.803 5.447 -3.534 1.00 96.75 199 LYS A N 1
ATOM 1619 C CA . LYS A 1 199 ? -6.911 6.017 -4.885 1.00 96.75 199 LYS A CA 1
ATOM 1620 C C . LYS A 1 199 ? -6.618 4.965 -5.954 1.00 96.75 199 LYS A C 1
ATOM 1622 O O . LYS A 1 199 ? -7.269 4.987 -6.991 1.00 96.75 199 LYS A O 1
ATOM 1627 N N . LEU A 1 200 ? -5.693 4.039 -5.690 1.00 96.56 200 LEU A N 1
ATOM 1628 C CA . LEU A 1 200 ? -5.413 2.913 -6.586 1.00 96.56 200 LEU A CA 1
ATOM 1629 C C . LEU A 1 200 ? -6.594 1.942 -6.633 1.00 96.56 200 LEU A C 1
ATOM 1631 O O . LEU A 1 200 ? -7.007 1.563 -7.722 1.00 96.56 200 LEU A O 1
ATOM 1635 N N . LEU A 1 201 ? -7.196 1.610 -5.485 1.00 97.31 201 LEU A N 1
ATOM 1636 C CA . LEU A 1 201 ? -8.423 0.807 -5.442 1.00 97.31 201 LEU A CA 1
ATOM 1637 C C . LEU A 1 201 ? -9.562 1.461 -6.233 1.00 97.31 201 LEU A C 1
ATOM 1639 O O . LEU A 1 201 ? -10.249 0.788 -6.988 1.00 97.31 201 LEU A O 1
ATOM 1643 N N . MET A 1 202 ? -9.745 2.776 -6.104 1.00 95.69 202 MET A N 1
ATOM 1644 C CA . MET A 1 202 ? -10.765 3.499 -6.867 1.00 95.69 202 MET A CA 1
ATOM 1645 C C . MET A 1 202 ? -10.474 3.500 -8.374 1.00 95.69 202 MET A C 1
ATOM 1647 O O . MET A 1 202 ? -11.399 3.414 -9.174 1.00 95.69 202 MET A O 1
ATOM 1651 N N . LEU A 1 203 ? -9.199 3.595 -8.761 1.00 97.12 203 LEU A N 1
ATOM 1652 C CA . LEU A 1 203 ? -8.791 3.637 -10.162 1.00 97.12 203 LEU A CA 1
ATOM 1653 C C . LEU A 1 203 ? -8.858 2.266 -10.841 1.00 97.12 203 LEU A C 1
ATOM 1655 O O . LEU A 1 203 ? -9.253 2.208 -11.996 1.00 97.12 203 LEU A O 1
ATOM 1659 N N . PHE A 1 204 ? -8.473 1.188 -10.156 1.00 96.81 204 PHE A N 1
ATOM 1660 C CA . PHE A 1 204 ? -8.341 -0.157 -10.736 1.00 96.81 204 PHE A CA 1
ATOM 1661 C C . PHE A 1 204 ? -9.408 -1.158 -10.257 1.00 96.81 204 PHE A C 1
ATOM 1663 O O . PHE A 1 204 ? -9.440 -2.286 -10.740 1.00 96.81 204 PHE A O 1
ATOM 1670 N N . GLY A 1 205 ? -10.271 -0.771 -9.313 1.00 93.81 205 GLY A N 1
ATOM 1671 C CA . GLY A 1 205 ? -11.347 -1.608 -8.778 1.00 93.81 205 GLY A CA 1
ATOM 1672 C C . GLY A 1 205 ? -12.579 -1.677 -9.683 1.00 93.81 205 GLY A C 1
ATOM 1673 O O . GLY A 1 205 ? -12.531 -1.310 -10.854 1.00 93.81 205 GLY A O 1
ATOM 1674 N N . GLU A 1 206 ? -13.702 -2.124 -9.119 1.00 89.75 206 GLU A N 1
ATOM 1675 C CA . GLU A 1 206 ? -14.936 -2.483 -9.845 1.00 89.75 206 GLU A CA 1
ATOM 1676 C C . GLU A 1 206 ? -15.491 -1.378 -10.765 1.00 89.75 206 GLU A C 1
ATOM 1678 O O . GLU A 1 206 ? -15.997 -1.671 -11.843 1.00 89.75 206 GLU A O 1
ATOM 1683 N N . ASN A 1 207 ? -15.330 -0.107 -10.381 1.00 88.19 207 ASN A N 1
ATOM 1684 C CA . ASN A 1 207 ? -15.809 1.055 -11.147 1.00 88.19 207 ASN A CA 1
ATOM 1685 C C . ASN A 1 207 ? -14.700 1.778 -11.931 1.00 88.19 207 ASN A C 1
ATOM 1687 O O . ASN A 1 207 ? -14.903 2.888 -12.425 1.00 88.19 207 ASN A O 1
ATOM 1691 N N . GLY A 1 208 ? -13.505 1.196 -11.958 1.00 93.75 208 GLY A N 1
ATOM 1692 C CA . GLY A 1 208 ? -12.301 1.801 -12.499 1.00 93.75 208 GLY A CA 1
ATOM 1693 C C . GLY A 1 208 ? -11.953 1.322 -13.906 1.00 93.75 208 GLY A C 1
ATOM 1694 O O . GLY A 1 208 ? -12.791 0.840 -14.663 1.00 93.75 208 GLY A O 1
ATOM 1695 N N . VAL A 1 209 ? -10.672 1.438 -14.253 1.00 95.50 209 VAL A N 1
ATOM 1696 C CA . VAL A 1 209 ? -10.117 0.938 -15.520 1.00 95.50 209 VAL A CA 1
ATOM 1697 C C . VAL A 1 209 ? -9.912 -0.582 -15.534 1.00 95.50 209 VAL A C 1
ATOM 1699 O O . VAL A 1 209 ? -9.664 -1.133 -16.604 1.00 95.50 209 VAL A O 1
ATOM 1702 N N . GLY A 1 210 ? -10.033 -1.244 -14.378 1.00 94.62 210 GLY A N 1
ATOM 1703 C CA . GLY A 1 210 ? -9.847 -2.686 -14.203 1.00 94.62 210 GLY A CA 1
ATOM 1704 C C . GLY A 1 210 ? -8.429 -3.082 -13.787 1.00 94.62 210 GLY A C 1
ATOM 1705 O O . GLY A 1 210 ? -7.438 -2.478 -14.199 1.00 94.62 210 GLY A O 1
ATOM 1706 N N . ILE A 1 211 ? -8.330 -4.121 -12.954 1.00 94.50 211 ILE A N 1
ATOM 1707 C CA . ILE A 1 211 ? -7.059 -4.645 -12.430 1.00 94.50 211 ILE A CA 1
ATOM 1708 C C . ILE A 1 211 ? -6.176 -5.262 -13.526 1.00 94.50 211 ILE A C 1
ATOM 1710 O O . ILE A 1 211 ? -4.960 -5.300 -13.386 1.00 94.50 211 ILE A O 1
ATOM 1714 N N . ASP A 1 212 ? -6.765 -5.684 -14.650 1.00 94.12 212 ASP A N 1
ATOM 1715 C CA . ASP A 1 212 ? -6.058 -6.187 -15.836 1.00 94.12 212 ASP A CA 1
ATOM 1716 C C . ASP A 1 212 ? -5.202 -5.115 -16.536 1.00 94.12 212 ASP A C 1
ATOM 1718 O O . ASP A 1 212 ? -4.457 -5.428 -17.465 1.00 94.12 212 ASP A O 1
ATOM 1722 N N . LYS A 1 213 ? -5.321 -3.849 -16.112 1.00 94.69 213 LYS A N 1
ATOM 1723 C CA . LYS A 1 213 ? -4.542 -2.711 -16.620 1.00 94.69 213 LYS A CA 1
ATOM 1724 C C . LYS A 1 213 ? -3.288 -2.391 -15.812 1.00 94.69 213 LYS A C 1
ATOM 1726 O O . LYS A 1 213 ? -2.562 -1.480 -16.215 1.00 94.69 213 LYS A O 1
ATOM 1731 N N . ILE A 1 214 ? -3.056 -3.081 -14.694 1.00 90.69 214 ILE A N 1
ATOM 1732 C CA . ILE A 1 214 ? -1.814 -2.975 -13.914 1.00 90.69 214 ILE A CA 1
ATOM 1733 C C . ILE A 1 214 ? -0.741 -3.810 -14.598 1.00 90.69 214 ILE A C 1
ATOM 1735 O O . ILE A 1 214 ? 0.307 -3.213 -14.925 1.00 90.69 214 ILE A O 1
#

Foldseek 3Di:
DVPVVVVVVVVVVVVVVVVVVVVVVVVVVVVVVVVVPPPDDDDDDDDDDDDDDDDDDDDDDDDDDDDDDPPPPPQDVVNVVVVVVVVVVVVVVLQVVVVCVVVVPPDPDDPPPPPCPVPDDPPVRVVVVVVVVVVVVVLVVLVVLLVVLVVLVVQLCVVCVVVPDDSVRSSVVVLVVCCVVRVSADSVNVVVSSVVSVVSNVQAHDPHPHSVVD